Protein AF-A0A0R2CSE1-F1 (afdb_monomer)

Radius of gyration: 38.23 Å; Cα contacts (8 Å, |Δi|>4): 233; chains: 1; bounding box: 74×28×120 Å

Nearest PDB structures (foldseek):
  8i4v-assembly1_B  TM=2.562E-01  e=1.415E+00  Saccharomyces cerevisiae S288C
  3zx6-assembly1_A  TM=2.708E-01  e=6.458E+00  Archaeoglobus fulgidus DSM 4304

Mean predicted aligned error: 17.03 Å

Sequence (299 aa):
MNFDEIRGNALANKNDFNELAELARQMSSEKANFSSVVAWFRNRKRMLSRSFEPIKNSMNTKKNDEVEEMEAIVQYAERALSLTEDQELESAWKFIDRIESYYDMDLGLKSNSPQEQLANLEEALAMYQNTLKDLVDQSGDTQILNNRIERTESMILDVKHAKDLDISTINSDIYIWNDTLDRLDIDVPHLEPVPDNYNRERVEQLKTQMRGVLGRLRNRYYLNIFIKPFQIAKKIAHDISEDRGQRAFDSRYNELIAANEEAVDIFNKKYWQITGNRWQRISTNRCGYVSVAPTHDPI

Organism: NCBI:txid1423802

Secondary structure (DSSP, 8-state):
--HHHHHHHHHHHHHHHHHHHHHHHHHHHHHHHHHHHHHHHHHHHHHHHHHHHHHHHHHHTTHHHHHHHHHHHHHHHHHHHHHHHTT-HHHHHHHHHHHHHHHT-------SSHHHHHHHHHHHHHHHHHHHHHHHHHHHHHHHHHHHHHHHHHHHHHHHH-S---HHHHHHHHHHHHHHHHHTT---PPPPPPPTT--HHHHHHHHHHHHHHHHHHHHS---GGGHHHHHHHHHHHHHHHTT--HHHHHHHHHHHHHHHHHHHHHHHHHTHHHHS-EEEE-TT-TT-EEEE--SS---

pLDDT: mean 70.46, std 10.84, range [46.38, 91.12]

Structure (mmCIF, N/CA/C/O backbone):
data_AF-A0A0R2CSE1-F1
#
_entry.id   AF-A0A0R2CSE1-F1
#
loop_
_atom_site.group_PDB
_atom_site.id
_atom_site.type_symbol
_atom_site.label_atom_id
_atom_site.label_alt_id
_atom_site.label_comp_id
_atom_site.label_asym_id
_atom_site.label_entity_id
_atom_site.label_seq_id
_atom_site.pdbx_PDB_ins_code
_atom_site.Cartn_x
_atom_site.Cartn_y
_atom_site.Cartn_z
_atom_site.occupancy
_atom_site.B_iso_or_equiv
_atom_site.auth_seq_id
_atom_site.auth_comp_id
_atom_site.auth_asym_id
_atom_site.auth_atom_id
_atom_site.pdbx_PDB_model_num
ATOM 1 N N . MET A 1 1 ? 38.068 6.653 -32.688 1.00 56.38 1 MET A N 1
ATOM 2 C CA . MET A 1 1 ? 36.829 5.867 -32.576 1.00 56.38 1 MET A CA 1
ATOM 3 C C . MET A 1 1 ? 36.450 5.412 -33.971 1.00 56.38 1 MET A C 1
ATOM 5 O O . MET A 1 1 ? 36.322 6.269 -34.841 1.00 56.38 1 MET A O 1
ATOM 9 N N . ASN A 1 2 ? 36.393 4.105 -34.213 1.00 65.69 2 ASN A N 1
ATOM 10 C CA . ASN A 1 2 ? 36.066 3.554 -35.532 1.00 65.69 2 ASN A CA 1
ATOM 11 C C . ASN A 1 2 ? 34.538 3.400 -35.707 1.00 65.69 2 ASN A C 1
ATOM 13 O O . ASN A 1 2 ? 33.766 3.515 -34.753 1.00 65.69 2 ASN A O 1
ATOM 17 N N . PHE A 1 3 ? 34.077 3.178 -36.939 1.00 63.38 3 PHE A N 1
ATOM 18 C CA . PHE A 1 3 ? 32.642 3.077 -37.236 1.00 63.38 3 PHE A CA 1
ATOM 19 C C . PHE A 1 3 ? 31.962 1.880 -36.556 1.00 63.38 3 PHE A C 1
ATOM 21 O O . PHE A 1 3 ? 30.795 1.975 -36.169 1.00 63.38 3 PHE A O 1
ATOM 28 N N . ASP A 1 4 ? 32.694 0.788 -36.340 1.00 64.44 4 ASP A N 1
ATOM 29 C CA . ASP A 1 4 ? 32.196 -0.381 -35.618 1.00 64.44 4 ASP A CA 1
ATOM 30 C C . ASP A 1 4 ? 31.931 -0.091 -34.138 1.00 64.44 4 ASP A C 1
ATOM 32 O O . ASP A 1 4 ? 30.921 -0.543 -33.599 1.00 64.44 4 ASP A O 1
ATOM 36 N N . GLU A 1 5 ? 32.763 0.729 -33.498 1.00 68.06 5 GLU A N 1
ATOM 37 C CA . GLU A 1 5 ? 32.574 1.199 -32.124 1.00 68.06 5 GLU A CA 1
ATOM 38 C C . GLU A 1 5 ? 31.353 2.120 -32.005 1.00 68.06 5 GLU A C 1
ATOM 40 O O . GLU A 1 5 ? 30.589 2.009 -31.044 1.00 68.06 5 GLU A O 1
ATOM 45 N N . ILE A 1 6 ? 31.120 3.007 -32.982 1.00 67.25 6 ILE A N 1
ATOM 46 C CA . ILE A 1 6 ? 29.926 3.874 -33.015 1.00 67.25 6 ILE A CA 1
ATOM 47 C C . ILE A 1 6 ? 28.663 3.019 -33.165 1.00 67.25 6 ILE A C 1
ATOM 49 O O . ILE A 1 6 ? 27.692 3.210 -32.429 1.00 67.25 6 ILE A O 1
ATOM 53 N N . ARG A 1 7 ? 28.692 2.037 -34.073 1.00 68.62 7 ARG A N 1
ATOM 54 C CA . ARG A 1 7 ? 27.598 1.083 -34.300 1.00 68.62 7 ARG A CA 1
ATOM 55 C C . ARG A 1 7 ? 27.314 0.238 -33.059 1.00 68.62 7 ARG A C 1
ATOM 57 O O . ARG A 1 7 ? 26.159 0.138 -32.643 1.00 68.62 7 ARG A O 1
ATOM 64 N N . GLY A 1 8 ? 28.351 -0.341 -32.456 1.00 73.25 8 GLY A N 1
ATOM 65 C CA . GLY A 1 8 ? 28.243 -1.144 -31.240 1.00 73.25 8 GLY A CA 1
ATOM 66 C C . GLY A 1 8 ? 27.665 -0.340 -30.077 1.00 73.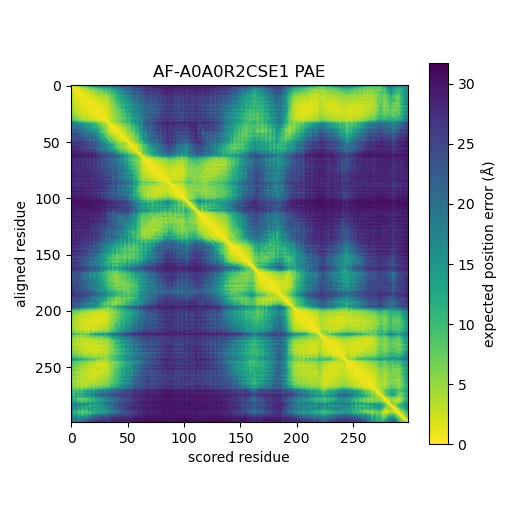25 8 GLY A C 1
ATOM 67 O O . GLY A 1 8 ? 26.741 -0.798 -29.407 1.00 73.25 8 GLY A O 1
ATOM 68 N N . ASN A 1 9 ? 28.122 0.902 -29.895 1.00 75.38 9 ASN A N 1
ATOM 69 C CA . ASN A 1 9 ? 27.597 1.796 -28.863 1.00 75.38 9 ASN A CA 1
ATOM 70 C C . ASN A 1 9 ? 26.147 2.212 -29.114 1.00 75.38 9 ASN A C 1
ATOM 72 O O . ASN A 1 9 ? 25.354 2.242 -28.174 1.00 75.38 9 ASN A O 1
ATOM 76 N N . ALA A 1 10 ? 25.774 2.530 -30.353 1.00 73.88 10 ALA A N 1
ATOM 77 C CA . ALA A 1 10 ? 24.401 2.895 -30.682 1.00 73.88 10 ALA A CA 1
ATOM 78 C C . ALA A 1 10 ? 23.443 1.714 -30.439 1.00 73.88 10 ALA A C 1
ATOM 80 O O . ALA A 1 10 ? 22.379 1.893 -29.846 1.00 73.88 10 ALA A O 1
ATOM 81 N N . LEU A 1 11 ? 23.836 0.497 -30.840 1.00 76.50 11 LEU A N 1
ATOM 82 C CA . LEU A 1 11 ? 23.035 -0.711 -30.624 1.00 76.50 11 LEU A CA 1
ATOM 83 C C . LEU A 1 11 ? 22.880 -1.019 -29.133 1.00 76.50 11 LEU A C 1
ATOM 85 O O . LEU A 1 11 ? 21.795 -1.373 -28.675 1.00 76.50 11 LEU A O 1
ATOM 89 N N . ALA A 1 12 ? 23.954 -0.855 -28.367 1.00 81.44 12 ALA A N 1
ATOM 90 C CA . ALA A 1 12 ? 23.924 -1.114 -26.941 1.00 81.44 12 ALA A CA 1
ATOM 91 C C . ALA A 1 12 ? 23.101 -0.062 -26.170 1.00 81.44 12 ALA A C 1
ATOM 93 O O . ALA A 1 12 ? 22.344 -0.435 -25.278 1.00 81.44 12 ALA A O 1
ATOM 94 N N . ASN A 1 13 ? 23.159 1.218 -26.568 1.00 80.69 13 ASN A N 1
ATOM 95 C CA . ASN A 1 13 ? 22.265 2.264 -26.050 1.00 80.69 13 ASN A CA 1
ATOM 96 C C . ASN A 1 13 ? 20.794 1.934 -26.336 1.00 80.69 13 ASN A C 1
ATOM 98 O O . ASN A 1 13 ? 19.966 1.991 -25.431 1.00 80.69 13 ASN A O 1
ATOM 102 N N . LYS A 1 14 ? 20.473 1.520 -27.570 1.00 81.00 14 LYS A N 1
ATOM 103 C CA . LYS A 1 14 ? 19.118 1.086 -27.945 1.00 81.00 14 LYS A CA 1
ATOM 104 C C . LYS A 1 14 ? 18.616 -0.033 -27.029 1.00 81.00 14 LYS A C 1
ATOM 106 O O . LYS A 1 14 ? 17.495 0.036 -26.531 1.00 81.00 14 LYS A O 1
ATOM 111 N N . ASN A 1 15 ? 19.443 -1.057 -26.817 1.00 84.00 15 ASN A N 1
ATOM 112 C CA . ASN A 1 15 ? 19.084 -2.212 -25.998 1.00 84.00 15 ASN A CA 1
ATOM 113 C C . ASN A 1 15 ? 18.871 -1.825 -24.529 1.00 84.00 15 ASN A C 1
ATOM 115 O O . ASN A 1 15 ? 17.869 -2.232 -23.949 1.00 84.00 15 ASN A O 1
ATOM 119 N N . ASP A 1 16 ? 19.739 -0.987 -23.960 1.00 87.00 16 ASP A N 1
ATOM 120 C CA . ASP A 1 16 ? 19.574 -0.523 -22.581 1.00 87.00 16 ASP A CA 1
ATOM 121 C C . ASP A 1 16 ? 18.326 0.360 -22.405 1.00 87.00 16 ASP A C 1
ATOM 123 O O . ASP A 1 16 ? 17.617 0.218 -21.412 1.00 87.00 16 ASP A O 1
ATOM 127 N N . PHE A 1 17 ? 17.991 1.240 -23.358 1.00 84.94 17 PHE A N 1
ATOM 128 C CA . PHE A 1 17 ? 16.745 2.020 -23.276 1.00 84.94 17 PHE A CA 1
ATOM 129 C C . PHE A 1 17 ? 15.498 1.139 -23.377 1.00 84.94 17 PHE A C 1
ATOM 131 O O . PHE A 1 17 ? 14.520 1.381 -22.671 1.00 84.94 17 PHE A O 1
ATOM 138 N N . ASN A 1 18 ? 15.535 0.101 -24.210 1.00 84.00 18 ASN A N 1
ATOM 139 C CA . ASN A 1 18 ? 14.447 -0.868 -24.315 1.00 84.00 18 ASN A CA 1
ATOM 140 C C . ASN A 1 18 ? 14.273 -1.684 -23.030 1.00 84.00 18 ASN A C 1
ATOM 142 O O . ASN A 1 18 ? 13.148 -1.893 -22.583 1.00 84.00 18 ASN A O 1
ATOM 146 N N . GLU A 1 19 ? 15.378 -2.123 -22.427 1.00 89.00 19 GLU A N 1
ATOM 147 C CA . GLU A 1 19 ? 15.365 -2.822 -21.141 1.00 89.00 19 GLU A CA 1
ATOM 148 C C . GLU A 1 19 ? 14.820 -1.913 -20.033 1.00 89.00 19 GLU A C 1
ATOM 150 O O . GLU A 1 19 ? 13.937 -2.318 -19.281 1.00 89.00 19 GLU A O 1
ATOM 155 N N . LEU A 1 20 ? 15.260 -0.650 -19.980 1.00 87.50 20 LEU A N 1
ATOM 156 C CA . LEU A 1 20 ? 14.746 0.332 -19.024 1.00 87.50 20 LEU A CA 1
ATOM 157 C C . LEU A 1 20 ? 13.244 0.589 -19.208 1.00 87.50 20 LEU A C 1
ATOM 159 O O . LEU A 1 20 ? 12.524 0.722 -18.218 1.00 87.50 20 LEU A O 1
ATOM 163 N N . ALA A 1 21 ? 12.768 0.653 -20.454 1.00 85.62 21 ALA A N 1
ATOM 164 C CA . ALA A 1 21 ? 11.352 0.821 -20.760 1.00 85.62 21 ALA A CA 1
ATOM 165 C C . ALA A 1 21 ? 10.527 -0.371 -20.246 1.00 85.62 21 ALA A C 1
ATOM 167 O O . ALA A 1 21 ? 9.518 -0.180 -19.568 1.00 85.62 21 ALA A O 1
ATOM 168 N N . GLU A 1 22 ? 10.976 -1.599 -20.501 1.00 87.44 22 GLU A N 1
ATOM 169 C CA . GLU A 1 22 ? 10.274 -2.797 -20.037 1.00 87.44 22 GLU A CA 1
ATOM 170 C C . GLU A 1 22 ? 10.258 -2.894 -18.503 1.00 87.44 22 GLU A C 1
ATOM 172 O O . GLU A 1 22 ? 9.213 -3.163 -17.911 1.00 87.44 22 GLU A O 1
ATOM 177 N N . LEU A 1 23 ? 11.371 -2.570 -17.839 1.00 89.94 23 LEU A N 1
ATOM 178 C CA . LEU A 1 23 ? 11.424 -2.512 -16.377 1.00 89.94 23 LEU A CA 1
ATOM 179 C C . LEU A 1 23 ? 10.507 -1.422 -15.798 1.00 89.94 23 LEU A C 1
ATOM 181 O O . LEU A 1 23 ? 9.849 -1.652 -14.785 1.00 89.94 23 LEU A O 1
ATOM 185 N N . ALA A 1 24 ? 10.406 -0.254 -16.445 1.00 86.31 24 ALA A N 1
ATOM 186 C CA . ALA A 1 24 ? 9.481 0.805 -16.032 1.00 86.31 24 ALA A CA 1
ATOM 187 C C . ALA A 1 24 ? 8.013 0.363 -16.149 1.00 86.31 24 ALA A C 1
ATOM 189 O O . ALA A 1 24 ? 7.209 0.656 -15.263 1.00 86.31 24 ALA A O 1
ATOM 190 N N . ARG A 1 25 ? 7.670 -0.392 -17.200 1.00 87.50 25 ARG A N 1
ATOM 191 C CA . ARG A 1 25 ? 6.336 -0.981 -17.385 1.00 87.50 25 ARG A CA 1
ATOM 192 C C . ARG A 1 25 ? 6.017 -2.015 -16.303 1.00 87.50 25 ARG A C 1
ATOM 194 O O . ARG A 1 25 ? 4.924 -1.993 -15.743 1.00 87.50 25 ARG A O 1
ATOM 201 N N . GLN A 1 26 ? 6.970 -2.888 -15.974 1.00 87.31 26 GLN A N 1
ATOM 202 C CA . GLN A 1 26 ? 6.815 -3.869 -14.893 1.00 87.31 26 GLN A CA 1
ATOM 203 C C . GLN A 1 26 ? 6.648 -3.184 -13.531 1.00 87.31 26 GLN A C 1
ATOM 205 O O . GLN A 1 26 ? 5.719 -3.510 -12.799 1.00 87.31 26 GLN A O 1
ATOM 210 N N . MET A 1 27 ? 7.463 -2.166 -13.231 1.00 84.06 27 MET A N 1
ATOM 211 C CA . MET A 1 27 ? 7.330 -1.347 -12.019 1.00 84.06 27 MET A CA 1
ATOM 212 C C . MET A 1 27 ? 5.952 -0.679 -11.924 1.00 84.06 27 MET A C 1
ATOM 214 O O . MET A 1 27 ? 5.349 -0.644 -10.853 1.00 84.06 27 MET A O 1
ATOM 218 N N . SER A 1 28 ? 5.436 -0.161 -13.042 1.00 82.31 28 SER A N 1
ATOM 219 C CA . SER A 1 28 ? 4.094 0.421 -13.107 1.00 82.31 28 SER A CA 1
ATOM 220 C C . SER A 1 28 ? 3.007 -0.605 -12.768 1.00 82.31 28 SER A C 1
ATOM 222 O O . SER A 1 28 ? 2.131 -0.328 -11.950 1.00 82.31 28 SER A O 1
ATOM 224 N N . SER A 1 29 ? 3.108 -1.818 -13.322 1.00 83.19 29 SER A N 1
ATOM 225 C CA . SER A 1 29 ? 2.182 -2.920 -13.038 1.00 83.19 29 SER A CA 1
ATOM 226 C C . SER A 1 29 ? 2.209 -3.342 -11.566 1.00 83.19 29 SER A C 1
ATOM 228 O O . SER A 1 29 ? 1.155 -3.482 -10.955 1.00 83.19 29 SER A O 1
ATOM 230 N N . GLU A 1 30 ? 3.393 -3.487 -10.965 1.00 78.69 30 GLU A N 1
ATOM 231 C CA . GLU A 1 30 ? 3.507 -3.823 -9.537 1.00 78.69 30 GLU A CA 1
ATOM 232 C C . GLU A 1 30 ? 2.943 -2.709 -8.640 1.00 78.69 30 GLU A C 1
ATOM 234 O O . GLU A 1 30 ? 2.256 -2.962 -7.649 1.00 78.69 30 GLU A O 1
ATOM 239 N N . LYS A 1 31 ? 3.140 -1.441 -9.022 1.00 74.94 31 LYS A N 1
ATOM 240 C CA . LYS A 1 31 ? 2.520 -0.298 -8.332 1.00 74.94 31 LYS A CA 1
ATOM 241 C C . LYS A 1 31 ? 1.000 -0.253 -8.511 1.00 74.94 31 LYS A C 1
ATOM 243 O O . LYS A 1 31 ? 0.300 0.219 -7.614 1.00 74.94 31 LYS A O 1
ATOM 248 N N . ALA A 1 32 ? 0.472 -0.741 -9.631 1.00 74.19 32 ALA A N 1
ATOM 249 C CA . ALA A 1 32 ? -0.967 -0.893 -9.824 1.00 74.19 32 ALA A CA 1
ATOM 250 C C . ALA A 1 32 ? -1.539 -1.973 -8.891 1.00 74.19 32 ALA A C 1
ATOM 252 O O . ALA A 1 32 ? -2.590 -1.747 -8.289 1.00 74.19 32 ALA A O 1
ATOM 253 N N . ASN A 1 33 ? -0.821 -3.078 -8.671 1.00 71.69 33 ASN A N 1
ATOM 254 C CA . ASN A 1 33 ? -1.216 -4.088 -7.686 1.00 71.69 33 ASN A CA 1
ATOM 255 C C . ASN A 1 33 ? -1.312 -3.477 -6.277 1.00 71.69 33 ASN A C 1
ATOM 257 O O . ASN A 1 33 ? -2.330 -3.635 -5.604 1.00 71.69 33 ASN A O 1
ATOM 261 N N . PHE A 1 34 ? -0.341 -2.645 -5.882 1.00 65.25 34 PHE A N 1
ATOM 262 C CA . PHE A 1 34 ? -0.386 -1.906 -4.613 1.00 65.25 34 PHE A CA 1
ATOM 263 C C . PHE A 1 34 ? -1.593 -0.959 -4.485 1.00 65.25 34 PHE A C 1
ATOM 265 O O . PHE A 1 34 ? -2.137 -0.764 -3.399 1.00 65.25 34 PHE A O 1
ATOM 272 N N . SER A 1 35 ? -2.062 -0.378 -5.593 1.00 64.25 35 SER A N 1
ATOM 273 C CA . SER A 1 35 ? -3.226 0.519 -5.569 1.00 64.25 35 SER A CA 1
ATOM 274 C C . SER A 1 35 ? -4.509 -0.182 -5.108 1.00 64.25 35 SER A C 1
ATOM 276 O O . SER A 1 35 ? -5.349 0.446 -4.461 1.00 64.25 35 SER A O 1
ATOM 278 N N . SER A 1 36 ? -4.632 -1.486 -5.373 1.00 64.94 36 SER A N 1
ATOM 279 C CA . SER A 1 36 ? -5.758 -2.297 -4.907 1.00 64.94 36 SER A CA 1
ATOM 280 C C . SER A 1 36 ? -5.713 -2.530 -3.394 1.00 64.94 36 SER A C 1
ATOM 282 O O . SER A 1 36 ? -6.747 -2.420 -2.743 1.00 64.94 36 SER A O 1
ATOM 284 N N . VAL A 1 37 ? -4.519 -2.708 -2.816 1.00 63.47 37 VAL A N 1
ATOM 285 C CA . VAL A 1 37 ? -4.301 -2.776 -1.362 1.00 63.47 37 VAL A CA 1
ATOM 286 C C . VAL A 1 37 ? -4.678 -1.445 -0.708 1.00 63.47 37 VAL A C 1
ATOM 288 O O . VAL A 1 37 ? -5.452 -1.402 0.244 1.00 63.47 37 VAL A O 1
ATOM 291 N N . VAL A 1 38 ? -4.236 -0.316 -1.266 1.00 62.09 38 VAL A N 1
ATOM 292 C CA . VAL A 1 38 ? -4.614 1.016 -0.754 1.00 62.09 38 VAL A CA 1
ATOM 293 C C . VAL A 1 38 ? -6.128 1.260 -0.853 1.00 62.09 38 VAL A C 1
ATOM 295 O O . VAL A 1 38 ? -6.729 1.853 0.049 1.00 62.09 38 VAL A O 1
ATOM 298 N N . ALA A 1 39 ? -6.765 0.823 -1.942 1.00 64.00 39 ALA A N 1
ATOM 299 C CA . ALA A 1 39 ? -8.213 0.912 -2.112 1.00 64.00 39 ALA A CA 1
ATOM 300 C C . ALA A 1 39 ? -8.961 0.034 -1.098 1.00 64.00 39 ALA A C 1
ATOM 302 O O . ALA A 1 39 ? -9.946 0.491 -0.511 1.00 64.00 39 ALA A O 1
ATOM 303 N N . TRP A 1 40 ? -8.452 -1.173 -0.846 1.00 66.75 40 TRP A N 1
ATOM 304 C CA . TRP A 1 40 ? -8.940 -2.089 0.178 1.00 66.75 40 TRP A CA 1
ATOM 305 C C . TRP A 1 40 ? -8.947 -1.404 1.554 1.00 66.75 40 TRP A C 1
ATOM 307 O O . TRP A 1 40 ? -10.007 -1.250 2.165 1.00 66.75 40 TRP A O 1
ATOM 317 N N . PHE A 1 41 ? -7.816 -0.821 1.963 1.00 62.25 41 PHE A N 1
ATOM 318 C CA . PHE A 1 41 ? -7.703 -0.085 3.226 1.00 62.25 41 PHE A CA 1
ATOM 319 C C . PHE A 1 41 ? -8.623 1.137 3.316 1.00 62.25 41 PHE A C 1
ATOM 321 O O . PHE A 1 41 ? -9.239 1.382 4.354 1.00 62.25 41 PHE A O 1
ATOM 328 N N . ARG A 1 42 ? -8.765 1.915 2.235 1.00 63.81 42 ARG A N 1
ATOM 329 C CA . ARG A 1 42 ? -9.670 3.081 2.215 1.00 63.81 42 ARG A CA 1
ATOM 330 C C . ARG A 1 42 ? -11.130 2.694 2.407 1.00 63.81 42 ARG A C 1
ATOM 332 O O . ARG A 1 42 ? -11.849 3.394 3.122 1.00 63.81 42 ARG A O 1
ATOM 339 N N . ASN A 1 43 ? -11.569 1.623 1.754 1.00 64.81 43 ASN A N 1
ATOM 340 C CA . ASN A 1 43 ? -12.940 1.142 1.876 1.00 64.81 43 ASN A CA 1
ATOM 341 C C . ASN A 1 43 ? -13.194 0.578 3.276 1.00 64.81 43 ASN A C 1
ATOM 343 O O . ASN A 1 43 ? -14.217 0.895 3.883 1.00 64.81 43 ASN A O 1
ATOM 347 N N . ARG A 1 44 ? -12.227 -0.158 3.834 1.00 61.78 44 ARG A N 1
ATOM 348 C CA . ARG A 1 44 ? -12.344 -0.740 5.172 1.00 61.78 44 ARG A CA 1
ATOM 349 C C . ARG A 1 44 ? -12.292 0.298 6.287 1.00 61.78 44 ARG A C 1
ATOM 351 O O . ARG A 1 44 ? -13.105 0.215 7.196 1.00 61.78 44 ARG A O 1
ATOM 358 N N . LYS A 1 45 ? -11.472 1.351 6.163 1.00 60.09 45 LYS A N 1
ATOM 359 C CA . LYS A 1 45 ? -11.498 2.504 7.083 1.00 60.09 45 LYS A CA 1
ATOM 360 C C . LYS A 1 45 ? -12.902 3.092 7.215 1.00 60.09 45 LYS A C 1
ATOM 362 O O . LYS A 1 45 ? -13.362 3.355 8.315 1.00 60.09 45 LYS A O 1
ATOM 367 N N . ARG A 1 46 ? -13.591 3.297 6.088 1.00 61.50 46 ARG A N 1
ATOM 368 C CA . ARG A 1 46 ? -14.957 3.845 6.088 1.00 61.50 46 ARG A CA 1
ATOM 369 C C . ARG A 1 46 ? -15.954 2.903 6.755 1.00 61.50 46 ARG A C 1
ATOM 371 O O . ARG A 1 46 ? -16.871 3.381 7.410 1.00 61.50 46 ARG A O 1
ATOM 378 N N . MET A 1 47 ? -15.790 1.597 6.560 1.00 60.72 47 MET A N 1
ATOM 379 C CA . MET A 1 47 ? -16.640 0.584 7.181 1.00 60.72 47 MET A CA 1
ATOM 380 C C . MET A 1 47 ? -16.415 0.533 8.696 1.00 60.72 47 MET A C 1
ATOM 382 O O . MET A 1 47 ? -17.377 0.583 9.454 1.00 60.72 47 MET A O 1
ATOM 386 N N . LEU A 1 48 ? -15.151 0.535 9.121 1.00 58.50 48 LEU A N 1
ATOM 387 C CA . LEU A 1 48 ? -14.743 0.538 10.521 1.00 58.50 48 LEU A CA 1
ATOM 388 C C . LEU A 1 48 ? -15.214 1.798 11.240 1.00 58.50 48 LEU A C 1
ATOM 390 O O . LEU A 1 48 ? -15.875 1.671 12.254 1.00 58.50 48 LEU A O 1
ATOM 394 N N . SER A 1 49 ? -15.011 3.001 10.692 1.00 59.66 49 SER A N 1
ATOM 395 C CA . SER A 1 49 ? -15.530 4.226 11.323 1.00 59.66 49 SER A CA 1
ATOM 396 C C . SER A 1 49 ? -17.056 4.200 11.481 1.00 59.66 49 SER A C 1
ATOM 398 O O . SER A 1 49 ? -17.568 4.540 12.536 1.00 59.66 49 SER A O 1
ATOM 400 N N . ARG A 1 50 ? -17.800 3.707 10.478 1.00 58.53 50 ARG A N 1
ATOM 401 C CA . ARG A 1 50 ? -19.271 3.584 10.560 1.00 58.53 50 ARG A CA 1
ATOM 402 C C . ARG A 1 50 ? -19.751 2.558 11.584 1.00 58.53 50 ARG A C 1
ATOM 404 O O . ARG A 1 50 ? -20.877 2.672 12.052 1.00 58.53 50 ARG A O 1
ATOM 411 N N . SER A 1 51 ? -18.923 1.564 11.876 1.00 56.16 51 SER A N 1
ATOM 412 C CA . SER A 1 51 ? -19.259 0.443 12.753 1.00 56.16 51 SER A CA 1
ATOM 413 C C . SER A 1 51 ? -18.756 0.659 14.181 1.00 56.16 51 SER A C 1
ATOM 415 O O . SER A 1 51 ? -19.415 0.267 15.132 1.00 56.16 51 SER A O 1
ATOM 417 N N . PHE A 1 52 ? -17.621 1.340 14.347 1.00 59.12 52 PHE A N 1
ATOM 418 C CA . PHE A 1 52 ? -17.004 1.613 15.641 1.00 59.12 52 PHE A CA 1
ATOM 419 C C . PHE A 1 52 ? -17.635 2.776 16.384 1.00 59.12 52 PHE A C 1
ATOM 421 O O . PHE A 1 52 ? -17.642 2.744 17.606 1.00 59.12 52 PHE A O 1
ATOM 428 N N . GLU A 1 53 ? -18.177 3.783 15.700 1.00 58.22 53 GLU A N 1
ATOM 429 C CA . GLU A 1 53 ? -18.844 4.898 16.382 1.00 58.22 53 GLU A CA 1
ATOM 430 C C . GLU A 1 53 ? -20.070 4.444 17.196 1.00 58.22 53 GLU A C 1
ATOM 432 O O . GLU A 1 53 ? -20.164 4.811 18.366 1.00 58.22 53 GLU A O 1
ATOM 437 N N . PRO A 1 54 ? -20.963 3.582 16.666 1.00 57.00 54 PRO A N 1
ATOM 438 C CA . PRO A 1 54 ? -22.048 2.986 17.445 1.00 57.00 54 PRO A CA 1
ATOM 439 C C . PRO A 1 54 ? -21.562 2.161 18.642 1.00 57.00 54 PRO A C 1
ATOM 441 O O . PRO A 1 54 ? -22.117 2.301 19.727 1.00 57.00 54 PRO A O 1
ATOM 444 N N . ILE A 1 55 ? -20.507 1.355 18.466 1.00 55.41 55 ILE A N 1
ATOM 445 C CA . ILE A 1 55 ? -19.958 0.493 19.525 1.00 55.41 55 ILE A CA 1
ATOM 446 C C . ILE A 1 55 ? -19.270 1.346 20.605 1.00 55.41 55 ILE A C 1
ATOM 448 O O . ILE A 1 55 ? -19.521 1.162 21.790 1.00 55.41 55 ILE A O 1
ATOM 452 N N . LYS A 1 56 ? -18.457 2.346 20.236 1.00 58.59 56 LYS A N 1
ATOM 453 C CA . LYS A 1 56 ? -17.870 3.303 21.194 1.00 58.59 56 LYS A CA 1
ATOM 454 C C . LYS A 1 56 ? -18.953 4.066 21.955 1.00 58.59 56 LYS A C 1
ATOM 456 O O . LYS A 1 56 ? -18.833 4.242 23.165 1.00 58.59 56 LYS A O 1
ATOM 461 N N . ASN A 1 57 ? -20.020 4.479 21.273 1.00 56.94 57 ASN A N 1
ATOM 462 C CA . ASN A 1 57 ? -21.124 5.192 21.908 1.00 56.94 57 ASN A CA 1
ATOM 463 C C . ASN A 1 57 ? -21.924 4.293 22.858 1.00 56.94 57 ASN A C 1
ATOM 465 O O . ASN A 1 57 ? -22.267 4.751 23.946 1.00 56.94 57 ASN A O 1
ATOM 469 N N . SER A 1 58 ? -22.176 3.026 22.505 1.00 52.94 58 SER A N 1
ATOM 470 C CA . SER A 1 58 ? -22.857 2.077 23.397 1.00 52.94 58 SER A CA 1
ATOM 471 C C . SER A 1 58 ? -21.988 1.656 24.585 1.00 52.94 58 SER A C 1
ATOM 473 O O . SER A 1 58 ? -22.518 1.416 25.664 1.00 52.94 58 SER A O 1
ATOM 475 N N . MET A 1 59 ? -20.663 1.585 24.410 1.00 55.72 59 MET A N 1
ATOM 476 C CA . MET A 1 59 ? -19.722 1.223 25.476 1.00 55.72 59 MET A CA 1
ATOM 477 C C . MET A 1 59 ? -19.494 2.370 26.474 1.00 55.72 59 MET A C 1
ATOM 479 O O . MET A 1 59 ? -19.403 2.112 27.669 1.00 55.72 59 MET A O 1
ATOM 483 N N . ASN A 1 60 ? -19.459 3.630 26.024 1.00 54.50 60 ASN A N 1
ATOM 484 C CA . ASN A 1 60 ? -19.219 4.780 26.909 1.00 54.50 60 ASN A CA 1
ATOM 485 C C . ASN A 1 60 ? -20.443 5.223 27.728 1.00 54.50 60 ASN A C 1
ATOM 487 O O . ASN A 1 60 ? -20.264 5.876 28.746 1.00 54.50 60 ASN A O 1
ATOM 491 N N . THR A 1 61 ? -21.673 4.915 27.300 1.00 52.34 61 THR A N 1
ATOM 492 C CA . THR A 1 61 ? -22.897 5.405 27.974 1.00 52.34 61 THR A CA 1
ATOM 493 C C . THR A 1 61 ? -23.451 4.480 29.055 1.00 52.34 61 THR A C 1
ATOM 495 O O . THR A 1 61 ? -24.354 4.898 29.767 1.00 52.34 61 THR A O 1
ATOM 498 N N . LYS A 1 62 ? -22.940 3.250 29.190 1.00 51.34 62 LYS A N 1
ATOM 499 C CA . LYS A 1 62 ? -23.447 2.279 30.177 1.00 51.34 62 LYS A CA 1
ATOM 500 C C . LYS A 1 62 ? -22.448 1.857 31.259 1.00 51.34 62 LYS A C 1
ATOM 502 O O . LYS A 1 62 ? -22.871 1.309 32.256 1.00 51.34 62 LYS A O 1
ATOM 507 N N . LYS A 1 63 ? -21.133 2.052 31.087 1.00 54.72 63 LYS A N 1
ATOM 508 C CA . LYS A 1 63 ? -20.163 1.139 31.730 1.00 54.72 63 LYS A CA 1
ATOM 509 C C . LYS A 1 63 ? -19.316 1.677 32.884 1.00 54.72 63 LYS A C 1
ATOM 511 O O . LYS A 1 63 ? -18.913 0.880 33.719 1.00 54.72 63 LYS A O 1
ATOM 516 N N . ASN A 1 64 ? -19.030 2.977 32.942 1.00 57.84 64 ASN A N 1
ATOM 517 C CA . ASN A 1 64 ? -18.265 3.525 34.073 1.00 57.84 64 ASN A CA 1
ATOM 518 C C . ASN A 1 64 ? -19.177 3.834 35.262 1.00 57.84 64 ASN A C 1
ATOM 520 O O . ASN A 1 64 ? -18.835 3.481 36.384 1.00 57.84 64 ASN A O 1
ATOM 524 N N . ASP A 1 65 ? -20.356 4.390 34.993 1.00 61.28 65 ASP A N 1
ATOM 525 C CA . ASP A 1 65 ? -21.309 4.752 36.041 1.00 61.28 65 ASP A CA 1
ATOM 526 C C . ASP A 1 65 ? -21.879 3.489 36.725 1.00 61.28 65 ASP A C 1
ATOM 528 O O . ASP A 1 65 ? -21.843 3.397 37.945 1.00 61.28 65 ASP A O 1
ATOM 532 N N . GLU A 1 66 ? -22.274 2.450 35.970 1.00 63.31 66 GLU A N 1
ATOM 533 C CA . GLU A 1 66 ? -22.808 1.194 36.545 1.00 63.31 66 GLU A CA 1
ATOM 534 C C . GLU A 1 66 ? -21.765 0.399 37.363 1.00 63.31 66 GLU A C 1
ATOM 536 O O . GLU A 1 66 ? -22.120 -0.251 38.347 1.00 63.31 66 GLU A O 1
ATOM 541 N N . VAL A 1 67 ? -20.477 0.444 36.988 1.00 65.75 67 VAL A N 1
ATOM 542 C CA . VAL A 1 67 ? -19.399 -0.233 37.740 1.00 65.75 67 VAL A CA 1
ATOM 543 C C . VAL A 1 67 ? -19.062 0.532 39.019 1.00 65.75 67 VAL A C 1
ATOM 545 O O . VAL A 1 67 ? -19.014 -0.089 40.078 1.00 65.75 67 VAL A O 1
ATOM 548 N N . GLU A 1 68 ? -18.878 1.857 38.954 1.00 69.25 68 GLU A N 1
ATOM 549 C CA . GLU A 1 68 ? -18.634 2.678 40.154 1.00 69.25 68 GLU A CA 1
ATOM 550 C C . GLU A 1 68 ? -19.811 2.592 41.140 1.00 69.25 68 GLU A C 1
ATOM 552 O O . GLU A 1 68 ? -19.609 2.491 42.353 1.00 69.25 68 GLU A O 1
ATOM 557 N N . GLU A 1 69 ? -21.044 2.565 40.632 1.00 69.44 69 GLU A N 1
ATOM 558 C CA . GLU A 1 69 ? -22.243 2.380 41.448 1.00 69.44 69 GLU A CA 1
ATOM 559 C C . GLU A 1 69 ? -22.295 0.992 42.102 1.00 69.44 69 GLU A C 1
ATOM 561 O O . GLU A 1 69 ? -22.563 0.893 43.303 1.00 69.44 69 GLU A O 1
ATOM 566 N N . MET A 1 70 ? -22.002 -0.085 41.364 1.00 69.50 70 MET A N 1
ATOM 567 C CA . MET A 1 70 ? -22.002 -1.439 41.933 1.00 69.50 70 MET A CA 1
ATOM 568 C C . MET A 1 70 ? -20.863 -1.675 42.928 1.00 69.50 70 MET A C 1
ATOM 570 O O . MET A 1 70 ? -21.073 -2.345 43.941 1.00 69.50 70 MET A O 1
ATOM 574 N N . GLU A 1 71 ? -19.683 -1.090 42.714 1.00 72.06 71 GLU A N 1
ATOM 575 C CA . GLU A 1 71 ? -18.603 -1.107 43.707 1.00 72.06 71 GLU A CA 1
ATOM 576 C C . GLU A 1 71 ? -19.020 -0.397 45.002 1.00 72.06 71 GLU A C 1
ATOM 578 O O . GLU A 1 71 ? -18.758 -0.900 46.099 1.00 72.06 71 GLU A O 1
ATOM 583 N N . ALA A 1 72 ? -19.718 0.738 44.895 1.00 74.44 72 ALA A N 1
ATOM 584 C CA . ALA A 1 72 ? -20.254 1.443 46.055 1.00 74.44 72 ALA A CA 1
ATOM 585 C C . ALA A 1 72 ? -21.306 0.604 46.804 1.00 74.44 72 ALA A C 1
ATOM 587 O O . ALA A 1 72 ? -21.313 0.591 48.037 1.00 74.44 72 ALA A O 1
ATOM 588 N N . ILE A 1 73 ? -22.157 -0.140 46.088 1.00 72.62 73 ILE A N 1
ATOM 589 C CA . ILE A 1 73 ? -23.153 -1.043 46.686 1.00 72.62 73 ILE A CA 1
ATOM 590 C C . ILE A 1 73 ? -22.480 -2.173 47.453 1.00 72.62 73 ILE A C 1
ATOM 592 O O . ILE A 1 73 ? -22.844 -2.410 48.604 1.00 72.62 73 ILE A O 1
ATOM 596 N N . VAL A 1 74 ? -21.486 -2.837 46.859 1.00 73.19 74 VAL A N 1
ATOM 597 C CA . VAL A 1 74 ? -20.745 -3.907 47.541 1.00 73.19 74 VAL A CA 1
ATOM 598 C C . VAL A 1 74 ? -20.096 -3.366 48.817 1.00 73.19 74 VAL A C 1
ATOM 600 O O . VAL A 1 74 ? -20.265 -3.961 49.877 1.00 73.19 74 VAL A O 1
ATOM 603 N N . GLN A 1 75 ? -19.470 -2.185 48.769 1.00 78.69 75 GLN A N 1
ATOM 604 C CA . GLN A 1 75 ? -18.878 -1.556 49.957 1.00 78.69 75 GLN A CA 1
ATOM 605 C C . GLN A 1 75 ? -19.915 -1.213 51.037 1.00 78.69 75 GLN A C 1
ATOM 607 O O . GLN A 1 75 ? -19.670 -1.415 52.230 1.00 78.69 75 GLN A O 1
ATOM 612 N N . TYR A 1 76 ? -21.079 -0.682 50.651 1.00 79.38 76 TYR A N 1
ATOM 613 C CA . TYR A 1 76 ? -22.149 -0.380 51.602 1.00 79.38 76 TYR A CA 1
ATOM 614 C C . TYR A 1 76 ? -22.774 -1.645 52.193 1.00 79.38 76 TYR A C 1
ATOM 616 O O . TYR A 1 76 ? -23.080 -1.654 53.386 1.00 79.38 76 TYR A O 1
ATOM 624 N N . ALA A 1 77 ? -22.914 -2.709 51.402 1.00 73.06 77 ALA A N 1
ATOM 625 C CA . ALA A 1 77 ? -23.438 -3.991 51.849 1.00 73.06 77 ALA A CA 1
ATOM 626 C C . ALA A 1 77 ? -22.459 -4.684 52.812 1.00 73.06 77 ALA A C 1
ATOM 628 O O . ALA A 1 77 ? -22.872 -5.096 53.891 1.00 73.06 77 ALA A O 1
ATOM 629 N N . GLU A 1 78 ? -21.156 -4.711 52.503 1.00 78.44 78 GLU A N 1
ATOM 630 C CA . GLU A 1 78 ? -20.105 -5.212 53.406 1.00 78.44 78 GLU A CA 1
ATOM 631 C C . GLU A 1 78 ? -20.095 -4.445 54.736 1.00 78.44 78 GLU A C 1
ATOM 633 O O . GLU A 1 78 ? -19.968 -5.030 55.817 1.00 78.44 78 GLU A O 1
ATOM 638 N N . ARG A 1 79 ? -20.285 -3.119 54.678 1.00 80.62 79 ARG A N 1
ATOM 639 C CA . ARG A 1 79 ? -20.349 -2.281 55.878 1.00 80.62 79 ARG A CA 1
ATOM 640 C C . ARG A 1 79 ? -21.608 -2.537 56.704 1.00 80.62 79 ARG A C 1
ATOM 642 O O . ARG A 1 79 ? -21.516 -2.579 57.928 1.00 80.62 79 ARG A O 1
ATOM 649 N N . ALA A 1 80 ? -22.763 -2.710 56.063 1.00 75.38 80 ALA A N 1
ATOM 650 C CA . ALA A 1 80 ? -24.011 -3.064 56.736 1.00 75.38 80 ALA A CA 1
ATOM 651 C C . ALA A 1 80 ? -23.932 -4.452 57.392 1.00 75.38 80 ALA A C 1
ATOM 653 O O . ALA A 1 80 ? -24.442 -4.634 58.497 1.00 75.38 80 ALA A O 1
ATOM 654 N N . LEU A 1 81 ? -23.250 -5.403 56.751 1.00 76.81 81 LEU A N 1
ATOM 655 C CA . LEU A 1 81 ? -23.054 -6.759 57.259 1.00 76.81 81 LEU A CA 1
ATOM 656 C C . LEU A 1 81 ? -22.214 -6.751 58.543 1.00 76.81 81 LEU A C 1
ATOM 658 O O . LEU A 1 81 ? -22.681 -7.224 59.575 1.00 76.81 81 LEU A O 1
ATOM 662 N N . SER A 1 82 ? -21.062 -6.072 58.523 1.00 80.25 82 SER A N 1
ATOM 663 C CA . SER A 1 82 ? -20.213 -5.874 59.711 1.00 80.25 82 SER A CA 1
ATOM 664 C C . SER A 1 82 ? -20.960 -5.198 60.868 1.00 80.25 82 SER A C 1
ATOM 666 O O . SER A 1 82 ? -20.825 -5.612 62.014 1.00 80.25 82 SER A O 1
ATOM 668 N N . LEU A 1 83 ? -21.784 -4.182 60.590 1.00 79.94 83 LEU A N 1
ATOM 669 C CA . LEU A 1 83 ? -22.561 -3.497 61.631 1.00 79.94 83 LEU A CA 1
ATOM 670 C C . LEU A 1 83 ? -23.694 -4.372 62.192 1.00 79.94 83 LEU A C 1
ATOM 672 O O . LEU A 1 83 ? -24.031 -4.259 63.369 1.00 79.94 83 LEU A O 1
ATOM 676 N N . THR A 1 84 ? -24.275 -5.253 61.371 1.00 75.56 84 THR A N 1
ATOM 677 C CA . THR A 1 84 ? -25.269 -6.246 61.816 1.00 75.56 84 THR A CA 1
ATOM 678 C C . THR A 1 84 ? -24.629 -7.307 62.718 1.00 75.56 84 THR A C 1
ATOM 680 O O . THR A 1 84 ? -25.211 -7.653 63.747 1.00 75.56 84 THR A O 1
ATOM 683 N N . GLU A 1 85 ? -23.419 -7.777 62.388 1.00 77.12 85 GLU A N 1
ATOM 684 C CA . GLU A 1 85 ? -22.623 -8.692 63.227 1.00 77.12 85 GLU A CA 1
ATOM 685 C C . GLU A 1 85 ? -22.278 -8.072 64.590 1.00 77.12 85 GLU A C 1
ATOM 687 O O . GLU A 1 85 ? -22.408 -8.730 65.626 1.00 77.12 85 GLU A O 1
ATOM 692 N N . ASP A 1 86 ? -21.935 -6.781 64.595 1.00 81.81 86 ASP A N 1
ATOM 693 C CA . ASP A 1 86 ? -21.646 -5.990 65.798 1.00 81.81 86 ASP A CA 1
ATOM 694 C C . ASP A 1 86 ? -22.915 -5.571 66.580 1.00 81.81 86 ASP A C 1
ATOM 696 O O . ASP A 1 86 ? -22.826 -4.900 67.609 1.00 81.81 86 ASP A O 1
ATOM 700 N N . GLN A 1 87 ? -24.107 -5.987 66.129 1.00 74.62 87 GLN A N 1
ATOM 701 C CA . GLN A 1 87 ? -25.424 -5.646 66.696 1.00 74.62 87 GLN A CA 1
ATOM 702 C C . GLN A 1 87 ? -25.765 -4.139 66.678 1.00 74.62 87 GLN A C 1
ATOM 704 O O . GLN A 1 87 ? -26.692 -3.693 67.360 1.00 74.62 87 GLN A O 1
ATOM 709 N N . GLU A 1 88 ? -25.086 -3.343 65.850 1.00 79.12 88 GLU A N 1
ATOM 710 C CA . GLU A 1 88 ? -25.348 -1.916 65.638 1.00 79.12 88 GLU A CA 1
ATOM 711 C C . GLU A 1 88 ? -26.429 -1.684 64.568 1.00 79.12 88 GLU A C 1
ATOM 713 O O . GLU A 1 88 ? -26.206 -1.045 63.533 1.00 79.12 88 GLU A O 1
ATOM 718 N N . LEU A 1 89 ? -27.636 -2.196 64.822 1.00 73.75 89 LEU A N 1
ATOM 719 C CA . LEU A 1 89 ? -28.716 -2.226 63.830 1.00 73.75 89 LEU A CA 1
ATOM 720 C C . LEU A 1 89 ? -29.051 -0.831 63.283 1.00 73.75 89 LEU A C 1
ATOM 722 O O . LEU A 1 89 ? -29.072 -0.631 62.078 1.00 73.75 89 LEU A O 1
ATOM 726 N N . GLU A 1 90 ? -29.219 0.182 64.129 1.00 76.44 90 GLU A N 1
ATOM 727 C CA . GLU A 1 90 ? -29.581 1.533 63.669 1.00 76.44 90 GLU A CA 1
ATOM 728 C C . GLU A 1 90 ? -28.534 2.154 62.716 1.00 76.44 90 GLU A C 1
ATOM 730 O O . GLU A 1 90 ? -28.873 2.918 61.808 1.00 76.44 90 GLU A O 1
ATOM 735 N N . SER A 1 91 ? -27.257 1.798 62.884 1.00 79.06 91 SER A N 1
ATOM 736 C CA . SER A 1 91 ? -26.176 2.200 61.979 1.00 79.06 91 SER A CA 1
ATOM 737 C C . SER A 1 91 ? -26.208 1.403 60.675 1.00 79.06 91 SER A C 1
ATOM 739 O O . SER A 1 91 ? -26.052 1.998 59.608 1.00 79.06 91 SER A O 1
ATOM 741 N N . ALA A 1 92 ? -26.449 0.088 60.738 1.00 73.12 92 ALA A N 1
ATOM 742 C CA . ALA A 1 92 ? -26.582 -0.773 59.561 1.00 73.12 92 ALA A CA 1
ATOM 743 C C . ALA A 1 92 ? -27.732 -0.316 58.644 1.00 73.12 92 ALA A C 1
ATOM 745 O O . ALA A 1 92 ? -27.580 -0.270 57.423 1.00 73.12 92 ALA A O 1
ATOM 746 N N . TRP A 1 93 ? -28.848 0.131 59.228 1.00 74.94 93 TRP A N 1
ATOM 747 C CA . TRP A 1 93 ? -30.026 0.585 58.481 1.00 74.94 93 TRP A CA 1
ATOM 748 C C . TRP A 1 93 ? -29.741 1.812 57.624 1.00 74.94 93 TRP A C 1
ATOM 750 O O . TRP A 1 93 ? -30.233 1.897 56.507 1.00 74.94 93 TRP A O 1
ATOM 760 N N . LYS A 1 94 ? -28.867 2.717 58.076 1.00 81.69 94 LYS A N 1
ATOM 761 C CA . LYS A 1 94 ? -28.461 3.880 57.271 1.00 81.69 94 LYS A CA 1
ATOM 762 C C . LYS A 1 94 ? -27.736 3.485 55.989 1.00 81.69 94 LYS A C 1
ATOM 764 O O . LYS A 1 94 ? -27.794 4.232 55.018 1.00 81.69 94 LYS A O 1
ATOM 769 N N . PHE A 1 95 ? -27.025 2.358 55.992 1.00 77.94 95 PHE A N 1
ATOM 770 C CA . PHE A 1 95 ? -26.357 1.836 54.801 1.00 77.94 95 PHE A CA 1
ATOM 771 C C . PHE A 1 95 ? -27.340 1.084 53.900 1.00 77.94 95 PHE A C 1
ATOM 773 O O . PHE A 1 95 ? -27.317 1.306 52.694 1.00 77.94 95 PHE A O 1
ATOM 780 N N . ILE A 1 96 ? -28.255 0.298 54.479 1.00 73.44 96 ILE A N 1
ATOM 781 C CA . ILE A 1 96 ? -29.329 -0.391 53.743 1.00 73.44 96 ILE A CA 1
ATOM 782 C C . ILE A 1 96 ? -30.253 0.617 53.046 1.00 73.44 96 ILE A C 1
ATOM 784 O O . ILE A 1 96 ? -30.468 0.510 51.845 1.00 73.44 96 ILE A O 1
ATOM 788 N N . ASP A 1 97 ? -30.709 1.652 53.757 1.00 76.62 97 ASP A N 1
ATOM 789 C CA . ASP A 1 97 ? -31.532 2.732 53.196 1.00 76.62 97 ASP A CA 1
ATOM 790 C C . ASP A 1 97 ? -30.827 3.431 52.031 1.00 76.62 97 ASP A C 1
ATOM 792 O O . ASP A 1 97 ? -31.459 3.856 51.066 1.00 76.62 97 ASP A O 1
ATOM 796 N N . ARG A 1 98 ? -29.496 3.546 52.105 1.00 77.00 98 ARG A N 1
ATOM 797 C CA . ARG A 1 98 ? -28.694 4.143 51.039 1.00 77.00 98 ARG A CA 1
ATOM 798 C C . ARG A 1 98 ? -28.683 3.259 49.797 1.00 77.00 98 ARG A C 1
ATOM 800 O O . ARG A 1 98 ? -28.870 3.786 48.707 1.00 77.00 98 ARG A O 1
ATOM 807 N N . ILE A 1 99 ? -28.519 1.947 49.967 1.00 72.06 99 ILE A N 1
ATOM 808 C CA . ILE A 1 99 ? -28.577 0.960 48.878 1.00 72.06 99 ILE A CA 1
ATOM 809 C C . ILE A 1 99 ? -29.970 0.966 48.229 1.00 72.06 99 ILE A C 1
ATOM 811 O O . ILE A 1 99 ? -30.069 1.115 47.014 1.00 72.06 99 ILE A O 1
ATOM 815 N N . GLU A 1 100 ? -31.038 0.897 49.033 1.00 71.31 100 GLU A N 1
ATOM 816 C CA . GLU A 1 100 ? -32.433 0.933 48.557 1.00 71.31 100 GLU A CA 1
ATOM 817 C C . GLU A 1 100 ? -32.738 2.246 47.807 1.00 71.31 100 GLU A C 1
ATOM 819 O O . GLU A 1 100 ? -33.378 2.231 46.755 1.00 71.31 100 GLU A O 1
ATOM 824 N N . SER A 1 101 ? -32.210 3.382 48.285 1.00 70.69 101 SER A N 1
ATOM 825 C CA . SER A 1 101 ? -32.408 4.694 47.649 1.00 70.69 101 SER A CA 1
ATOM 826 C C . SER A 1 101 ? -31.715 4.859 46.295 1.00 70.69 101 SER A C 1
ATOM 828 O O . SER A 1 101 ? -32.183 5.649 45.478 1.00 70.69 101 SER A O 1
ATOM 830 N N . TYR A 1 102 ? -30.615 4.143 46.044 1.00 64.31 102 TYR A N 1
ATOM 831 C CA . TYR A 1 102 ? -29.881 4.256 44.780 1.00 64.31 102 TYR A CA 1
ATOM 832 C C . TYR A 1 102 ? -30.606 3.569 43.617 1.00 64.31 102 TYR A C 1
ATOM 834 O O . TYR A 1 102 ? -30.457 4.005 42.481 1.00 64.31 102 TYR A O 1
ATOM 842 N N . TYR A 1 103 ? -31.398 2.527 43.889 1.00 57.53 103 TYR A N 1
ATOM 843 C CA . TYR A 1 103 ? -31.964 1.663 42.845 1.00 57.53 103 TYR A CA 1
ATOM 844 C C . TYR A 1 103 ? -33.493 1.572 42.827 1.00 57.53 103 TYR A C 1
ATOM 846 O O . TYR A 1 103 ? -34.035 0.862 41.982 1.00 57.53 103 TYR A O 1
ATOM 854 N N . ASP A 1 104 ? -34.192 2.278 43.723 1.00 54.66 104 ASP A N 1
ATOM 855 C CA . ASP A 1 104 ? -35.664 2.251 43.817 1.00 54.66 104 ASP A CA 1
ATOM 856 C C . ASP A 1 104 ? -36.206 0.805 43.943 1.00 54.66 104 ASP A C 1
ATOM 858 O O . ASP A 1 104 ? -37.264 0.446 43.424 1.00 54.66 104 ASP A O 1
ATOM 862 N N . MET A 1 105 ? -35.427 -0.059 44.609 1.00 50.06 105 MET A N 1
ATOM 863 C CA . MET A 1 105 ? -35.748 -1.461 44.873 1.00 50.06 105 MET A CA 1
ATOM 864 C C . MET A 1 105 ? -35.986 -1.656 46.368 1.00 50.06 105 MET A C 1
ATOM 866 O O . MET A 1 105 ? -35.104 -1.400 47.185 1.00 50.06 105 MET A O 1
ATOM 870 N N . ASP A 1 106 ? -37.173 -2.154 46.714 1.00 53.69 106 ASP A N 1
ATOM 871 C CA . ASP A 1 106 ? -37.478 -2.641 48.058 1.00 53.69 106 ASP A CA 1
ATOM 872 C C . ASP A 1 106 ? -36.880 -4.046 48.203 1.00 53.69 106 ASP A C 1
ATOM 874 O O . ASP A 1 106 ? -37.452 -5.040 47.750 1.00 53.69 106 ASP A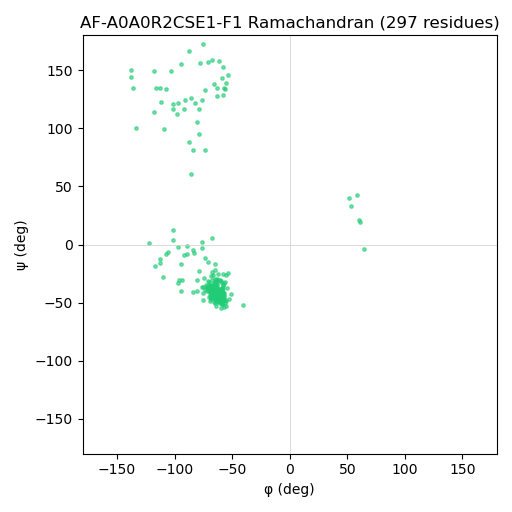 O 1
ATOM 878 N N . LEU A 1 107 ? -35.669 -4.116 48.759 1.00 54.31 107 LEU A N 1
ATOM 879 C CA . LEU A 1 107 ? -34.918 -5.364 48.902 1.00 54.31 107 LEU A CA 1
ATOM 880 C C . LEU A 1 107 ? -35.447 -6.232 50.054 1.00 54.31 107 LEU A C 1
AT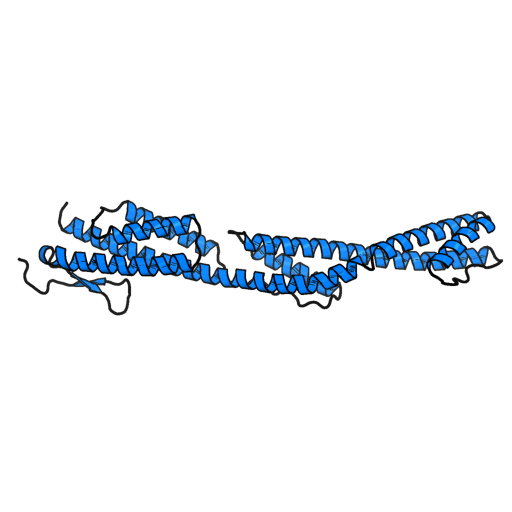OM 882 O O . LEU A 1 107 ? -34.942 -7.332 50.273 1.00 54.31 107 LEU A O 1
ATOM 886 N N . GLY A 1 108 ? -36.444 -5.760 50.816 1.00 56.62 108 GLY A N 1
ATOM 887 C CA . GLY A 1 108 ? -37.006 -6.505 51.944 1.00 56.62 108 GLY A CA 1
ATOM 888 C C . GLY A 1 108 ? -35.975 -6.825 53.034 1.00 56.62 108 GLY A C 1
ATOM 889 O O . GLY A 1 108 ? -36.172 -7.747 53.825 1.00 56.62 108 GLY A O 1
ATOM 890 N N . LEU A 1 109 ? -34.867 -6.073 53.089 1.00 57.75 109 LEU A N 1
ATOM 891 C CA . LEU A 1 109 ? -33.728 -6.318 53.988 1.00 57.75 109 LEU A CA 1
ATOM 892 C C . LEU A 1 109 ? -34.033 -5.948 55.449 1.00 57.75 109 LEU A C 1
ATOM 894 O O . LEU A 1 109 ? -33.295 -6.302 56.370 1.00 57.75 109 LEU A O 1
ATOM 898 N N . LYS A 1 110 ? -35.149 -5.257 55.688 1.00 62.03 110 LYS A N 1
ATOM 899 C CA . LYS A 1 110 ? -35.610 -4.835 57.012 1.00 62.03 110 LYS A CA 1
ATOM 900 C C . LYS A 1 110 ? -36.391 -5.954 57.713 1.00 62.03 110 LYS A C 1
ATOM 902 O O . LYS A 1 110 ? -37.618 -5.945 57.735 1.00 62.03 110 LYS A O 1
ATOM 907 N N . SER A 1 111 ? -35.684 -6.903 58.330 1.00 62.38 111 SER A N 1
ATOM 908 C CA . SER A 1 111 ? -36.266 -7.823 59.332 1.00 62.38 111 SER A CA 1
ATOM 909 C C . SER A 1 111 ? -36.063 -7.294 60.764 1.00 62.38 111 SER A C 1
ATOM 911 O O . SER A 1 111 ? -35.153 -6.520 61.028 1.00 62.38 111 SER A O 1
ATOM 913 N N . ASN A 1 112 ? -36.909 -7.698 61.716 1.00 59.19 112 ASN A N 1
ATOM 914 C CA . ASN A 1 112 ? -36.683 -7.437 63.148 1.00 59.19 112 ASN A CA 1
ATOM 915 C C . ASN A 1 112 ? -35.742 -8.474 63.793 1.00 59.19 112 ASN A C 1
ATOM 917 O O . ASN A 1 112 ? -35.389 -8.337 64.964 1.00 59.19 112 ASN A O 1
ATOM 921 N N . SER A 1 113 ? -35.371 -9.526 63.055 1.00 70.25 113 SER A N 1
ATOM 922 C CA . SER A 1 113 ? -34.468 -10.587 63.495 1.00 70.25 113 SER A CA 1
ATOM 923 C C . SER A 1 113 ? -33.067 -10.362 62.913 1.00 70.25 113 SER A C 1
ATOM 925 O O . SER A 1 113 ? -32.903 -10.467 61.695 1.00 70.25 113 SER A O 1
ATOM 927 N N . PRO A 1 114 ? -32.039 -10.123 63.749 1.00 61.81 114 PRO A N 1
ATOM 928 C CA . PRO A 1 114 ? -30.662 -9.950 63.283 1.00 61.81 114 PRO A CA 1
ATOM 929 C C . PRO A 1 114 ? -30.138 -11.137 62.464 1.00 61.81 114 PRO A C 1
ATOM 931 O O . PRO A 1 114 ? -29.367 -10.941 61.533 1.00 61.81 114 PRO A O 1
ATOM 934 N N . GLN A 1 115 ? -30.577 -12.367 62.770 1.00 68.69 115 GLN A N 1
ATOM 935 C CA . GLN A 1 115 ? -30.167 -13.561 62.019 1.00 68.69 115 GLN A CA 1
ATOM 936 C C . GLN A 1 115 ? -30.786 -13.634 60.619 1.00 68.69 115 GLN A C 1
ATOM 938 O O . GLN A 1 115 ? -30.119 -14.064 59.684 1.00 68.69 115 GLN A O 1
ATOM 943 N N . GLU A 1 116 ? -32.043 -13.216 60.462 1.00 67.69 116 GLU A N 1
ATOM 944 C CA . GLU A 1 116 ? -32.675 -13.146 59.137 1.00 67.69 116 GLU A CA 1
ATOM 945 C C . GLU A 1 116 ? -32.101 -11.990 58.314 1.00 67.69 116 GLU A C 1
ATOM 947 O O . GLU A 1 116 ? -31.918 -12.129 57.109 1.00 67.69 116 GLU A O 1
ATOM 952 N N . GLN A 1 117 ? -31.766 -10.867 58.961 1.00 64.38 117 GLN A N 1
ATOM 953 C CA . GLN A 1 117 ? -31.086 -9.746 58.307 1.00 64.38 117 GLN A CA 1
ATOM 954 C C . GLN A 1 117 ? -29.719 -10.154 57.769 1.00 64.38 117 GLN A C 1
ATOM 956 O O . GLN A 1 117 ? -29.425 -9.858 56.616 1.00 64.38 117 GLN A O 1
ATOM 961 N N . LEU A 1 118 ? -28.916 -10.851 58.579 1.00 65.50 118 LEU A N 1
ATOM 962 C CA . LEU A 1 118 ? -27.618 -11.386 58.169 1.00 65.50 118 LEU A CA 1
ATOM 963 C C . LEU A 1 118 ? -27.755 -12.299 56.949 1.00 65.50 118 LEU A C 1
ATOM 965 O O . LEU A 1 118 ? -27.095 -12.057 55.946 1.00 65.50 118 LEU A O 1
ATOM 969 N N . ALA A 1 119 ? -28.671 -13.270 56.994 1.00 70.56 119 ALA A N 1
ATOM 970 C CA . ALA A 1 119 ? -28.884 -14.195 55.882 1.00 70.56 119 ALA A CA 1
ATOM 971 C C . ALA A 1 119 ? -29.295 -13.477 54.580 1.00 70.56 119 ALA A C 1
ATOM 973 O O . ALA A 1 119 ? -28.749 -13.768 53.517 1.00 70.56 119 ALA A O 1
ATOM 974 N N . ASN A 1 120 ? -30.207 -12.501 54.659 1.00 68.44 120 ASN A N 1
ATOM 975 C CA . ASN A 1 120 ? -30.653 -11.750 53.482 1.00 68.44 120 ASN A CA 1
ATOM 976 C C . ASN A 1 120 ? -29.548 -10.827 52.927 1.00 68.44 120 ASN A C 1
ATOM 978 O O . ASN A 1 120 ? -29.422 -10.676 51.712 1.00 68.44 120 ASN A O 1
ATOM 982 N N . LEU A 1 121 ? -28.738 -10.218 53.803 1.00 66.12 121 LEU A N 1
ATOM 983 C CA . LEU A 1 121 ? -27.584 -9.399 53.416 1.00 66.12 121 LEU A CA 1
ATOM 984 C C . LEU A 1 121 ? -26.495 -10.241 52.745 1.00 66.12 121 LEU A C 1
ATOM 986 O O . LEU A 1 121 ? -25.957 -9.815 51.729 1.00 66.12 121 LEU A O 1
ATOM 990 N N . GLU A 1 122 ? -26.191 -11.426 53.277 1.00 70.88 122 GLU A N 1
ATOM 991 C CA . GLU A 1 122 ? -25.215 -12.359 52.700 1.00 70.88 122 GLU A CA 1
ATOM 992 C C . GLU A 1 122 ? -25.635 -12.825 51.298 1.00 70.88 122 GLU A C 1
ATOM 994 O O . GLU A 1 122 ? -24.818 -12.827 50.374 1.00 70.88 122 GLU A O 1
ATOM 999 N N . GLU A 1 123 ? -26.912 -13.172 51.111 1.00 74.06 123 GLU A N 1
ATOM 1000 C CA . GLU A 1 123 ? -27.450 -13.595 49.813 1.00 74.06 123 GLU A CA 1
ATOM 1001 C C . GLU A 1 123 ? -27.423 -12.454 48.784 1.00 74.06 123 GLU A C 1
ATOM 1003 O O . GLU A 1 123 ? -26.952 -12.636 47.656 1.00 74.06 123 GLU A O 1
ATOM 1008 N N . ALA A 1 124 ? -27.850 -11.253 49.184 1.00 66.75 124 ALA A N 1
ATOM 1009 C CA . ALA A 1 124 ? -27.798 -10.070 48.332 1.00 66.75 124 ALA A CA 1
ATOM 1010 C C . ALA A 1 124 ? -26.353 -9.717 47.946 1.00 66.75 124 ALA A C 1
ATOM 1012 O O . ALA A 1 124 ? -26.058 -9.467 46.778 1.00 66.75 124 ALA A O 1
ATOM 1013 N N . LEU A 1 125 ? -25.427 -9.753 48.905 1.00 68.00 125 LEU A N 1
ATOM 1014 C CA . LEU A 1 125 ? -24.016 -9.445 48.692 1.00 68.00 125 LEU A CA 1
ATOM 1015 C C . LEU A 1 125 ? -23.353 -10.446 47.738 1.00 68.00 125 LEU A C 1
ATOM 1017 O O . LEU A 1 125 ? -22.630 -10.030 46.835 1.00 68.00 125 LEU A O 1
ATOM 1021 N N . ALA A 1 126 ? -23.667 -11.739 47.850 1.00 71.94 126 ALA A N 1
ATOM 1022 C CA . ALA A 1 126 ? -23.205 -12.753 46.902 1.00 71.94 126 ALA A CA 1
ATOM 1023 C C . ALA A 1 126 ? -23.740 -12.510 45.476 1.00 71.94 126 ALA A C 1
ATOM 1025 O O . ALA A 1 126 ? -23.007 -12.662 44.493 1.00 71.94 126 ALA A O 1
ATOM 1026 N N . MET A 1 127 ? -25.004 -12.099 45.343 1.00 75.62 127 MET A N 1
ATOM 1027 C CA . MET A 1 127 ? -25.599 -11.746 44.051 1.00 75.62 127 MET A CA 1
ATOM 1028 C C . MET A 1 127 ? -24.925 -10.508 43.434 1.00 75.62 127 MET A C 1
ATOM 1030 O O . MET A 1 127 ? -24.564 -10.528 42.252 1.00 75.62 127 MET A O 1
ATOM 1034 N N . TYR A 1 128 ? -24.697 -9.455 44.224 1.00 66.62 128 TYR A N 1
ATOM 1035 C CA . TYR A 1 128 ? -24.026 -8.235 43.764 1.00 66.62 128 TYR A CA 1
ATOM 1036 C C . TYR A 1 128 ? -22.557 -8.474 43.414 1.00 66.62 128 TYR A C 1
ATOM 1038 O O . TYR A 1 128 ? -22.097 -7.973 42.394 1.00 66.62 128 TYR A O 1
ATOM 1046 N N . GLN A 1 129 ? -21.832 -9.290 44.182 1.00 69.31 129 GLN A N 1
ATOM 1047 C CA . GLN A 1 129 ? -20.448 -9.657 43.868 1.00 69.31 129 GLN A CA 1
ATOM 1048 C C . GLN A 1 129 ? -20.334 -10.439 42.554 1.00 69.31 129 GLN A C 1
ATOM 1050 O O . GLN A 1 129 ? -19.422 -10.180 41.770 1.00 69.31 129 GLN A O 1
ATOM 1055 N N . ASN A 1 130 ? -21.264 -11.359 42.274 1.00 71.00 130 ASN A N 1
ATOM 1056 C CA . ASN A 1 130 ? -21.304 -12.055 40.985 1.00 71.00 130 ASN A CA 1
ATOM 1057 C C . ASN A 1 130 ? -21.626 -11.092 39.834 1.00 71.00 130 ASN A C 1
ATOM 1059 O O . ASN A 1 130 ? -20.955 -11.121 38.808 1.00 71.00 130 ASN A O 1
ATOM 1063 N N . THR A 1 131 ? -22.587 -10.189 40.034 1.00 67.94 131 THR A N 1
ATOM 1064 C CA . THR A 1 131 ? -22.955 -9.176 39.031 1.00 67.94 131 THR A CA 1
ATOM 1065 C C . THR A 1 131 ? -21.794 -8.217 38.749 1.00 67.94 131 THR A C 1
ATOM 1067 O O . THR A 1 131 ? -21.488 -7.934 37.593 1.00 67.94 131 THR A O 1
ATOM 1070 N N . LEU A 1 132 ? -21.095 -7.757 39.793 1.00 63.53 132 LEU A N 1
ATOM 1071 C CA . LEU A 1 132 ? -19.907 -6.913 39.677 1.00 63.53 132 LEU A CA 1
ATOM 1072 C C . LEU A 1 132 ? -18.785 -7.643 38.938 1.00 63.53 132 LEU A C 1
ATOM 1074 O O . LEU A 1 132 ? -18.148 -7.062 38.068 1.00 63.53 132 LEU A O 1
ATOM 1078 N N . LYS A 1 133 ? -18.558 -8.923 39.246 1.00 68.38 133 LYS A N 1
ATOM 1079 C CA . LYS A 1 133 ? -17.565 -9.740 38.547 1.00 68.38 133 LYS A CA 1
ATOM 1080 C C . LYS A 1 133 ? -17.875 -9.850 37.053 1.00 68.38 133 LYS A C 1
ATOM 1082 O O . LYS A 1 133 ? -16.981 -9.616 36.245 1.00 68.38 133 LYS A O 1
ATOM 1087 N N . ASP A 1 134 ? -19.127 -10.117 36.688 1.00 66.75 134 ASP A N 1
ATOM 1088 C CA . ASP A 1 134 ? -19.554 -10.169 35.287 1.00 66.75 134 ASP A CA 1
ATOM 1089 C C . ASP A 1 134 ? -19.373 -8.807 34.589 1.00 66.75 134 ASP A C 1
ATOM 1091 O O . ASP A 1 134 ? -18.882 -8.744 33.460 1.00 66.75 134 ASP A O 1
ATOM 1095 N N . LEU A 1 135 ? -19.698 -7.699 35.264 1.00 62.97 135 LEU A N 1
ATOM 1096 C CA . LEU A 1 135 ? -19.491 -6.337 34.752 1.00 62.97 135 LEU A CA 1
ATOM 1097 C C . LEU A 1 135 ? -18.001 -5.990 34.579 1.00 62.97 135 LEU A C 1
ATOM 1099 O O . LEU A 1 135 ? -17.625 -5.373 33.577 1.00 62.97 135 LEU A O 1
ATOM 1103 N N . VAL A 1 136 ? -17.144 -6.407 35.516 1.00 62.00 136 VAL A N 1
ATOM 1104 C CA . VAL A 1 136 ? -15.685 -6.214 35.478 1.00 62.00 136 VAL A CA 1
ATOM 1105 C C . VAL A 1 136 ? -15.044 -7.052 34.370 1.00 62.00 136 VAL A C 1
ATOM 1107 O O . VAL A 1 136 ? -14.227 -6.528 33.611 1.00 62.00 136 VAL A O 1
ATOM 1110 N N . ASP A 1 137 ? -15.445 -8.312 34.207 1.00 64.06 137 ASP A N 1
ATOM 1111 C CA . ASP A 1 137 ? -14.961 -9.175 33.122 1.00 64.06 137 ASP A CA 1
ATOM 1112 C C . ASP A 1 137 ? -15.370 -8.598 31.754 1.00 64.06 137 ASP A C 1
ATOM 1114 O O . ASP A 1 137 ? -14.545 -8.455 30.844 1.00 64.06 137 ASP A O 1
ATOM 1118 N N . GLN A 1 138 ? -16.614 -8.126 31.630 1.00 59.88 138 GLN A N 1
ATOM 1119 C CA . GLN A 1 138 ? -17.069 -7.403 30.444 1.00 59.88 138 GLN A CA 1
ATOM 1120 C C . GLN A 1 138 ? -16.306 -6.081 30.231 1.00 59.88 138 GLN A C 1
ATOM 1122 O O . GLN A 1 138 ? -16.091 -5.667 29.086 1.00 59.88 138 GLN A O 1
ATOM 1127 N N . SER A 1 139 ? -15.934 -5.370 31.299 1.00 58.69 139 SER A N 1
ATOM 1128 C CA . SER A 1 139 ? -15.135 -4.133 31.267 1.00 58.69 139 SER A CA 1
ATOM 1129 C C . SER A 1 139 ? -13.721 -4.392 30.738 1.00 58.69 139 SER A C 1
ATOM 1131 O O . SER A 1 139 ? -13.287 -3.713 29.801 1.00 58.69 139 SER A O 1
ATOM 1133 N N . GLY A 1 140 ? -13.055 -5.442 31.228 1.00 61.03 140 GLY A N 1
ATOM 1134 C CA . GLY A 1 140 ? -11.749 -5.881 30.737 1.00 61.03 140 GLY A CA 1
ATOM 1135 C C . GLY A 1 140 ? -11.771 -6.187 29.239 1.00 61.03 140 GLY A C 1
ATOM 1136 O O . GLY A 1 140 ? -10.949 -5.669 28.479 1.00 61.03 140 GLY A O 1
ATOM 1137 N N . ASP A 1 141 ? -12.776 -6.933 28.781 1.00 57.66 141 ASP A N 1
ATOM 1138 C CA . ASP A 1 141 ? -12.957 -7.260 27.364 1.00 57.66 141 ASP A CA 1
ATOM 1139 C C . ASP A 1 141 ? -13.258 -6.023 26.493 1.00 57.66 141 ASP A C 1
ATOM 1141 O O . ASP A 1 141 ? -12.803 -5.914 25.351 1.00 57.66 141 ASP A O 1
ATOM 1145 N N . THR A 1 142 ? -13.947 -5.026 27.048 1.00 56.16 142 THR A N 1
ATOM 1146 C CA . THR A 1 142 ? -14.236 -3.746 26.376 1.00 56.16 142 THR A CA 1
ATOM 1147 C C . THR A 1 142 ? -13.006 -2.857 26.247 1.00 56.16 142 THR A C 1
ATOM 1149 O O . THR A 1 142 ? -12.779 -2.248 25.199 1.00 56.16 142 THR A O 1
ATOM 1152 N N . GLN A 1 143 ? -12.165 -2.811 27.276 1.00 61.12 143 GLN A N 1
ATOM 1153 C CA . GLN A 1 143 ? -10.897 -2.094 27.223 1.00 61.12 143 GLN A CA 1
ATOM 1154 C C . GLN A 1 143 ? -9.930 -2.753 26.230 1.00 61.12 143 GLN A C 1
ATOM 1156 O O . GLN A 1 143 ? -9.253 -2.062 25.464 1.00 61.12 143 GLN A O 1
ATOM 1161 N N . ILE A 1 144 ? -9.926 -4.090 26.166 1.00 63.06 144 ILE A N 1
ATOM 1162 C CA . ILE A 1 144 ? -9.216 -4.855 25.133 1.00 63.06 144 ILE A CA 1
ATOM 1163 C C . ILE A 1 144 ? -9.728 -4.475 23.737 1.00 63.06 144 ILE A C 1
ATOM 1165 O O . ILE A 1 144 ? -8.915 -4.221 22.843 1.00 63.06 144 ILE A O 1
ATOM 1169 N N . LEU A 1 145 ? -11.048 -4.383 23.545 1.00 59.41 145 LEU A N 1
ATOM 1170 C CA . LEU A 1 145 ? -11.641 -3.999 22.265 1.00 59.41 145 LEU A CA 1
ATOM 1171 C C . LEU A 1 145 ? -11.261 -2.568 21.860 1.00 59.41 145 LEU A C 1
ATOM 1173 O O . LEU A 1 145 ? -10.834 -2.356 20.729 1.00 59.41 145 LEU A O 1
ATOM 1177 N N . ASN A 1 146 ? -11.332 -1.598 22.776 1.00 62.78 146 ASN A N 1
ATOM 1178 C CA . ASN A 1 146 ? -10.952 -0.207 22.503 1.00 62.78 146 ASN A CA 1
ATOM 1179 C C . ASN A 1 146 ? -9.475 -0.073 22.113 1.00 62.78 146 ASN A C 1
ATOM 1181 O O . ASN A 1 146 ? -9.172 0.514 21.073 1.00 62.78 146 ASN A O 1
ATOM 1185 N N . ASN A 1 147 ? -8.569 -0.698 22.868 1.00 65.00 147 ASN A N 1
ATOM 1186 C CA . ASN A 1 147 ? -7.141 -0.716 22.536 1.00 65.00 147 ASN A CA 1
ATOM 1187 C C . ASN A 1 147 ? -6.888 -1.321 21.140 1.00 65.00 147 ASN A C 1
ATOM 1189 O O . ASN A 1 147 ? -5.995 -0.894 20.406 1.00 65.00 147 ASN A O 1
ATOM 1193 N N . ARG A 1 148 ? -7.690 -2.312 20.738 1.00 62.44 148 ARG A N 1
ATOM 1194 C CA . ARG A 1 148 ? -7.603 -2.953 19.417 1.00 62.44 148 ARG A CA 1
ATOM 1195 C C . ARG A 1 148 ? -8.193 -2.109 18.298 1.00 62.44 148 ARG A C 1
ATOM 1197 O O . ARG A 1 148 ? -7.633 -2.104 17.202 1.00 62.44 148 ARG A O 1
ATOM 1204 N N . ILE A 1 149 ? -9.280 -1.387 18.556 1.00 63.00 149 ILE A N 1
ATOM 1205 C CA . ILE A 1 149 ? -9.838 -0.401 17.625 1.00 63.00 149 ILE A CA 1
ATOM 1206 C C . ILE A 1 149 ? -8.782 0.664 17.336 1.00 63.00 149 ILE A C 1
ATOM 1208 O O . ILE A 1 149 ? -8.459 0.900 16.175 1.00 63.00 149 ILE A O 1
ATOM 1212 N N . GLU A 1 150 ? -8.172 1.231 18.376 1.00 66.00 150 GLU A N 1
ATOM 1213 C CA . GLU A 1 150 ? -7.128 2.252 18.243 1.00 66.00 150 GLU A CA 1
ATOM 1214 C C . GLU A 1 150 ? -5.894 1.723 17.509 1.00 66.00 150 GLU A C 1
ATOM 1216 O O . GLU A 1 150 ? -5.367 2.383 16.611 1.00 66.00 150 GLU A O 1
ATOM 1221 N N . ARG A 1 151 ? -5.472 0.491 17.812 1.00 65.56 151 ARG A N 1
ATOM 1222 C CA . ARG A 1 151 ? -4.381 -0.171 17.090 1.00 65.56 151 ARG A CA 1
ATOM 1223 C C . ARG A 1 151 ? -4.720 -0.379 15.613 1.00 65.56 151 ARG A C 1
ATOM 1225 O O . ARG A 1 151 ? -3.893 -0.073 14.759 1.00 65.56 151 ARG A O 1
ATOM 1232 N N . THR A 1 152 ? -5.937 -0.814 15.293 1.00 60.16 152 THR A N 1
ATOM 1233 C CA . THR A 1 152 ? -6.400 -0.995 13.905 1.00 60.16 152 THR A CA 1
ATOM 1234 C C . THR A 1 152 ? -6.468 0.347 13.167 1.00 60.16 152 THR A C 1
ATOM 1236 O O . THR A 1 152 ? -6.044 0.448 12.015 1.00 60.16 152 THR A O 1
ATOM 1239 N N . GLU A 1 153 ? -6.939 1.412 13.819 1.00 63.69 153 GLU A N 1
ATOM 1240 C CA . GLU A 1 153 ? -6.940 2.770 13.263 1.00 63.69 153 GLU A CA 1
ATOM 1241 C C . GLU A 1 153 ? -5.521 3.296 13.014 1.00 63.69 153 GLU A C 1
ATOM 1243 O O . GLU A 1 153 ? -5.272 3.885 11.954 1.00 63.69 153 GLU A O 1
ATOM 1248 N N . SER A 1 154 ? -4.588 3.031 13.936 1.00 64.50 154 SER A N 1
ATOM 1249 C CA . SER A 1 154 ? -3.164 3.340 13.774 1.00 64.50 154 SER A CA 1
ATOM 1250 C C . SER A 1 154 ? -2.566 2.586 12.589 1.00 64.50 154 SER A C 1
ATOM 1252 O O . SER A 1 154 ? -1.960 3.206 11.721 1.00 64.50 154 SER A O 1
ATOM 1254 N N . MET A 1 155 ? -2.821 1.280 12.465 1.00 63.53 155 MET A N 1
ATOM 1255 C CA . MET A 1 155 ? -2.345 0.478 11.331 1.00 63.53 155 MET A CA 1
ATOM 1256 C C . MET A 1 155 ? -2.865 1.014 9.993 1.00 63.53 155 MET A C 1
ATOM 1258 O O . MET A 1 155 ? -2.117 1.126 9.027 1.00 63.53 155 MET A O 1
ATOM 1262 N N . ILE A 1 156 ? -4.139 1.409 9.922 1.00 59.34 156 ILE A N 1
ATOM 1263 C CA . ILE A 1 156 ? -4.739 2.007 8.719 1.00 59.34 156 ILE A CA 1
ATOM 1264 C C . ILE A 1 156 ? -4.111 3.373 8.385 1.00 59.34 156 ILE A C 1
ATOM 1266 O O . ILE A 1 156 ? -3.980 3.730 7.207 1.00 59.34 156 ILE A O 1
ATOM 1270 N N . LEU A 1 157 ? -3.755 4.166 9.399 1.00 59.94 157 LEU A N 1
ATOM 1271 C CA . LEU A 1 157 ? -3.011 5.415 9.225 1.00 59.94 157 LEU A CA 1
ATOM 1272 C C . LEU A 1 157 ? -1.600 5.144 8.704 1.00 59.94 157 LEU A C 1
ATOM 1274 O O . LEU A 1 157 ? -1.190 5.793 7.740 1.00 59.94 157 LEU A O 1
ATOM 1278 N N . ASP A 1 158 ? -0.917 4.146 9.256 1.00 57.62 158 ASP A N 1
ATOM 1279 C CA . ASP A 1 158 ? 0.415 3.742 8.824 1.00 57.62 158 ASP A CA 1
ATOM 1280 C C . ASP A 1 158 ? 0.398 3.297 7.366 1.00 57.62 158 ASP A C 1
ATOM 1282 O O . ASP A 1 158 ? 1.191 3.801 6.585 1.00 57.62 158 ASP A O 1
ATOM 1286 N N . VAL A 1 159 ? -0.581 2.506 6.919 1.00 57.19 159 VAL A N 1
ATOM 1287 C CA . VAL A 1 159 ? -0.755 2.125 5.498 1.00 57.19 159 VAL A CA 1
ATOM 1288 C C . VAL A 1 159 ? -0.839 3.338 4.569 1.00 57.19 159 VAL A C 1
ATOM 1290 O O . VAL A 1 159 ? -0.324 3.319 3.450 1.00 57.19 159 VAL A O 1
ATOM 1293 N N . LYS A 1 160 ? -1.485 4.421 5.012 1.00 53.56 160 LYS A N 1
ATOM 1294 C CA . LYS A 1 160 ? -1.627 5.649 4.218 1.00 53.56 160 LYS A CA 1
ATOM 1295 C C . LYS A 1 160 ? -0.281 6.356 4.004 1.00 53.56 160 LYS A C 1
ATOM 1297 O O . LYS A 1 160 ? -0.150 7.118 3.043 1.00 53.56 160 LYS A O 1
ATOM 1302 N N . HIS A 1 161 ? 0.684 6.115 4.890 1.00 51.66 161 HIS A N 1
ATOM 1303 C CA . HIS A 1 161 ? 2.006 6.740 4.913 1.00 51.66 161 HIS A CA 1
ATOM 1304 C C . HIS A 1 161 ? 3.158 5.768 4.598 1.00 51.66 161 HIS A C 1
ATOM 1306 O O . HIS A 1 161 ? 4.259 6.214 4.270 1.00 51.66 161 HIS A O 1
ATOM 1312 N N . ALA A 1 162 ? 2.923 4.460 4.665 1.00 51.31 162 ALA A N 1
ATOM 1313 C CA . ALA A 1 162 ? 3.953 3.442 4.647 1.00 51.31 162 ALA A CA 1
ATOM 1314 C C . ALA A 1 162 ? 4.411 3.126 3.223 1.00 51.31 162 ALA A C 1
ATOM 1316 O O . ALA A 1 162 ? 3.653 2.659 2.373 1.00 51.31 162 ALA A O 1
ATOM 1317 N N . LYS A 1 163 ? 5.715 3.321 3.008 1.00 52.19 163 LYS A N 1
ATOM 1318 C CA . LYS A 1 163 ? 6.481 2.693 1.923 1.00 52.19 163 LYS A CA 1
ATOM 1319 C C . LYS A 1 163 ? 6.690 1.184 2.167 1.00 52.19 163 LYS A C 1
ATOM 1321 O O . LYS A 1 163 ? 7.000 0.465 1.224 1.00 52.19 163 LYS A O 1
ATOM 1326 N N . ASP A 1 164 ? 6.450 0.721 3.401 1.00 54.22 164 ASP A N 1
ATOM 1327 C CA . ASP A 1 164 ? 6.719 -0.630 3.89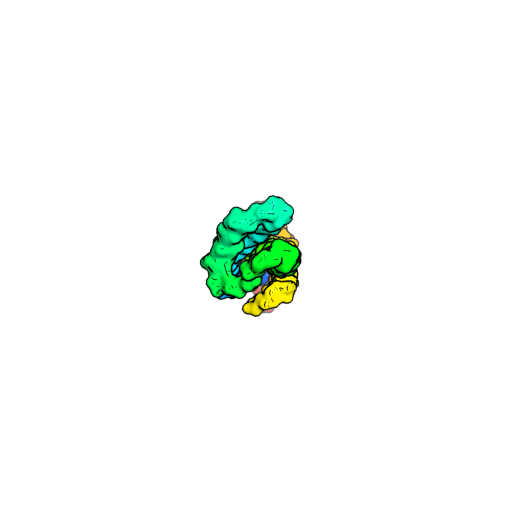7 1.00 54.22 164 ASP A CA 1
ATOM 1328 C C . ASP A 1 164 ? 5.510 -1.179 4.669 1.00 54.22 164 ASP A C 1
ATOM 1330 O O . ASP A 1 164 ? 5.294 -0.836 5.828 1.00 54.22 164 ASP A O 1
ATOM 1334 N N . LEU A 1 165 ? 4.712 -2.024 4.019 1.00 59.69 165 LEU A N 1
ATOM 1335 C CA . LEU A 1 165 ? 3.569 -2.694 4.639 1.00 59.69 165 LEU A CA 1
ATOM 1336 C C . LEU A 1 165 ? 3.921 -4.134 5.002 1.00 59.69 165 LEU A C 1
ATOM 1338 O O . LEU A 1 165 ? 4.258 -4.923 4.119 1.00 59.69 165 LEU A O 1
ATOM 1342 N N . ASP A 1 166 ? 3.818 -4.474 6.286 1.00 65.94 166 ASP A N 1
ATOM 1343 C CA . ASP A 1 166 ? 3.912 -5.852 6.765 1.00 65.94 166 ASP A CA 1
ATOM 1344 C C . ASP A 1 166 ? 2.532 -6.518 6.727 1.00 65.94 166 ASP A C 1
ATOM 1346 O O . ASP A 1 166 ? 1.761 -6.490 7.688 1.0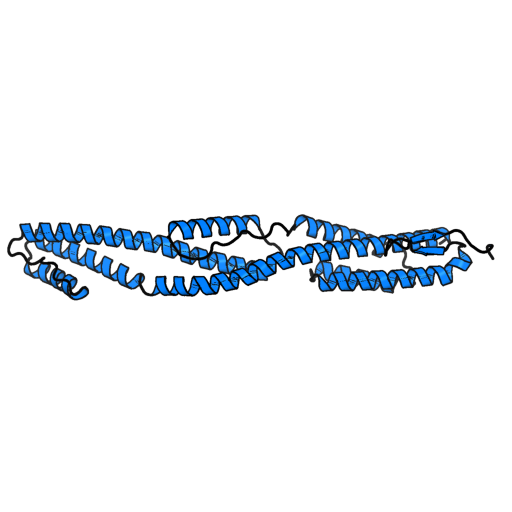0 65.94 166 ASP A O 1
ATOM 1350 N N . ILE A 1 167 ? 2.222 -7.109 5.573 1.00 68.19 167 ILE A N 1
ATOM 1351 C CA . ILE A 1 167 ? 0.951 -7.797 5.320 1.00 68.19 167 ILE A CA 1
ATOM 1352 C C . ILE A 1 167 ? 0.733 -8.955 6.303 1.00 68.19 167 ILE A C 1
ATOM 1354 O O . ILE A 1 167 ? -0.408 -9.221 6.674 1.00 68.19 167 ILE A O 1
ATOM 1358 N N . SER A 1 168 ? 1.801 -9.617 6.760 1.00 69.19 168 SER A N 1
ATOM 1359 C CA . SER A 1 168 ? 1.687 -10.757 7.674 1.00 69.19 168 SER A CA 1
ATOM 1360 C C . SER A 1 168 ? 1.185 -10.326 9.051 1.00 69.19 168 SER A C 1
ATOM 1362 O O . SER A 1 168 ? 0.215 -10.890 9.560 1.00 69.19 168 SER A O 1
ATOM 1364 N N . THR A 1 169 ? 1.767 -9.255 9.594 1.00 69.25 169 THR A N 1
ATOM 1365 C CA . THR A 1 169 ? 1.334 -8.655 10.859 1.00 69.25 169 THR A CA 1
ATOM 1366 C C . THR A 1 169 ? -0.090 -8.113 10.746 1.00 69.25 169 THR A C 1
ATOM 1368 O O . THR A 1 169 ? -0.901 -8.316 11.646 1.00 69.25 169 THR A O 1
ATOM 1371 N N . ILE A 1 170 ? -0.442 -7.504 9.609 1.00 67.56 170 ILE A N 1
ATOM 1372 C CA . ILE A 1 170 ? -1.802 -7.003 9.374 1.00 67.56 170 ILE A CA 1
ATOM 1373 C C . ILE A 1 170 ? -2.832 -8.134 9.336 1.00 67.56 170 ILE A C 1
ATOM 1375 O O . ILE A 1 170 ? -3.868 -8.033 9.988 1.00 67.56 170 ILE A O 1
ATOM 1379 N N . ASN A 1 171 ? -2.568 -9.208 8.592 1.00 72.69 171 ASN A N 1
ATOM 1380 C CA . ASN A 1 171 ? -3.491 -10.339 8.504 1.00 72.69 171 ASN A CA 1
ATOM 1381 C C . ASN A 1 171 ? -3.645 -11.049 9.856 1.00 72.69 171 ASN A C 1
ATOM 1383 O O . ASN A 1 171 ? -4.752 -11.461 10.200 1.00 72.69 171 ASN A O 1
ATOM 1387 N N . SER A 1 172 ? -2.566 -11.139 10.641 1.00 73.19 172 SER A N 1
ATOM 1388 C CA . SER A 1 172 ? -2.626 -11.635 12.018 1.00 73.19 172 SER A CA 1
ATOM 1389 C C . SER A 1 172 ? -3.544 -10.769 12.882 1.00 73.19 172 SER A C 1
ATOM 1391 O O . SER A 1 172 ? -4.446 -11.292 13.529 1.00 73.19 172 SER A O 1
ATOM 1393 N N . ASP A 1 173 ? -3.373 -9.446 12.865 1.00 67.44 173 ASP A N 1
ATOM 1394 C CA . ASP A 1 173 ? -4.195 -8.539 13.675 1.00 67.44 173 ASP A CA 1
ATOM 1395 C C . ASP A 1 173 ? -5.676 -8.547 13.228 1.00 67.44 173 ASP A C 1
ATOM 1397 O O . ASP A 1 173 ? -6.569 -8.506 14.074 1.00 67.44 173 ASP A O 1
ATOM 1401 N N . ILE A 1 174 ? -5.957 -8.705 11.926 1.00 71.12 174 ILE A N 1
ATOM 1402 C CA . ILE A 1 174 ? -7.318 -8.908 11.387 1.00 71.12 174 ILE A CA 1
ATOM 1403 C C . ILE A 1 174 ? -7.954 -10.189 11.937 1.00 71.12 174 ILE A C 1
ATOM 1405 O O . ILE A 1 174 ? -9.107 -10.163 12.368 1.00 71.12 174 ILE A O 1
ATOM 1409 N N . TYR A 1 175 ? -7.212 -11.299 11.943 1.00 76.75 175 TYR A N 1
ATOM 1410 C CA . TYR A 1 175 ? -7.702 -12.570 12.478 1.00 76.75 175 TYR A CA 1
ATOM 1411 C C . TYR A 1 175 ? -8.051 -12.439 13.961 1.00 76.75 175 TYR A C 1
ATOM 1413 O O . TYR A 1 175 ? -9.147 -12.798 14.382 1.00 76.75 175 TYR A O 1
ATOM 1421 N N . ILE A 1 176 ? -7.137 -11.852 14.735 1.00 70.31 176 ILE A N 1
ATOM 1422 C CA . ILE A 1 176 ? -7.311 -11.652 16.173 1.00 70.31 176 ILE A CA 1
ATOM 1423 C C . ILE A 1 176 ? -8.492 -10.699 16.451 1.00 70.31 176 ILE A C 1
ATOM 1425 O O . ILE A 1 176 ? -9.180 -10.868 17.456 1.00 70.31 176 ILE A O 1
ATOM 1429 N N . TRP A 1 177 ? -8.764 -9.715 15.584 1.00 67.94 177 TRP A N 1
ATOM 1430 C CA . TRP A 1 177 ? -9.936 -8.837 15.698 1.00 67.94 177 TRP A CA 1
ATOM 1431 C C . TRP A 1 177 ? -11.251 -9.575 15.425 1.00 67.94 177 TRP A C 1
ATOM 1433 O O . TRP A 1 177 ? -12.162 -9.478 16.243 1.00 67.94 177 TRP A O 1
ATOM 1443 N N . ASN A 1 178 ? -11.333 -10.342 14.332 1.00 74.69 178 ASN A N 1
ATOM 1444 C CA . ASN A 1 178 ? -12.525 -11.128 13.992 1.00 74.69 178 ASN A CA 1
ATOM 1445 C C . ASN A 1 178 ? -12.873 -12.134 15.097 1.00 74.69 178 ASN A C 1
ATOM 1447 O O . ASN A 1 178 ? -14.014 -12.178 15.537 1.00 74.69 178 ASN A O 1
ATOM 1451 N N . ASP A 1 179 ? -11.869 -12.855 15.603 1.00 76.81 179 ASP A N 1
ATOM 1452 C CA . ASP A 1 179 ? -12.026 -13.797 16.718 1.00 76.81 179 ASP A CA 1
ATOM 1453 C C . ASP A 1 179 ? -12.585 -13.111 17.975 1.00 76.81 179 ASP A C 1
ATOM 1455 O O . ASP A 1 179 ? -13.435 -13.652 18.675 1.00 76.81 179 ASP A O 1
ATOM 1459 N N . THR A 1 180 ? -12.164 -11.870 18.240 1.00 63.19 180 THR A N 1
ATOM 1460 C CA . THR A 1 180 ? -12.671 -11.097 19.383 1.00 63.19 180 THR A CA 1
ATOM 1461 C C . THR A 1 180 ? -14.101 -10.612 19.173 1.00 63.19 180 THR A C 1
ATOM 1463 O O . THR A 1 180 ? -14.855 -10.572 20.140 1.00 63.19 180 THR A O 1
ATOM 1466 N N . LEU A 1 181 ? -14.496 -10.263 17.943 1.00 65.94 181 LEU A N 1
ATOM 1467 C CA . LEU A 1 181 ? -15.898 -9.952 17.660 1.00 65.94 181 LEU A CA 1
ATOM 1468 C C . LEU A 1 181 ? -16.802 -11.151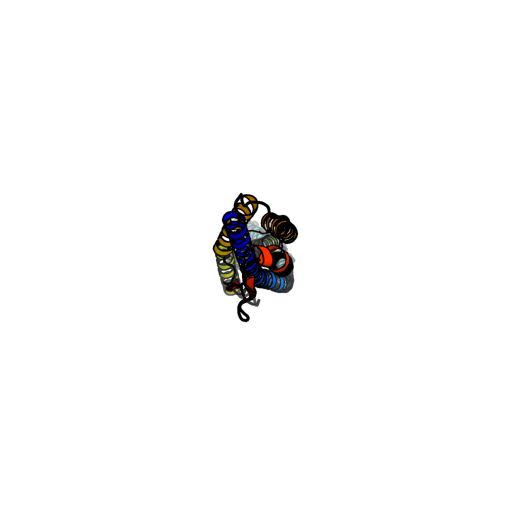 17.930 1.00 65.94 181 LEU A C 1
ATOM 1470 O O . LEU A 1 181 ? -17.821 -10.990 18.595 1.00 65.94 181 LEU A O 1
ATOM 1474 N N . ASP A 1 182 ? -16.398 -12.331 17.453 1.00 73.38 182 ASP A N 1
ATOM 1475 C CA . ASP A 1 182 ? -17.157 -13.570 17.632 1.00 73.38 182 ASP A CA 1
ATOM 1476 C C . ASP A 1 182 ? -17.293 -13.913 19.117 1.00 73.38 182 ASP A C 1
ATOM 1478 O O . ASP A 1 182 ? -18.367 -14.278 19.589 1.00 73.38 182 ASP A O 1
ATOM 1482 N N . ARG A 1 183 ? -16.211 -13.735 19.885 1.00 68.12 183 ARG A N 1
ATOM 1483 C CA . ARG A 1 183 ? -16.205 -13.986 21.331 1.00 68.12 183 ARG A CA 1
ATOM 1484 C C . ARG A 1 183 ? -17.125 -13.054 22.120 1.00 68.12 183 ARG A C 1
ATOM 1486 O O . ARG A 1 183 ? -17.575 -13.434 23.196 1.00 68.12 183 ARG A O 1
ATOM 1493 N N . LEU A 1 184 ? -17.337 -11.837 21.625 1.00 61.91 184 LEU A N 1
ATOM 1494 C CA . LEU A 1 184 ? -18.127 -10.797 22.285 1.00 61.91 184 LEU A CA 1
ATOM 1495 C C . LEU A 1 184 ? -19.540 -10.652 21.705 1.00 61.91 184 LEU A C 1
ATOM 1497 O O . LEU A 1 184 ? -20.260 -9.751 22.129 1.00 61.91 184 LEU A O 1
ATOM 1501 N N . ASP A 1 185 ? -19.922 -11.511 20.755 1.00 65.62 185 ASP A N 1
ATOM 1502 C CA . ASP A 1 185 ? -21.228 -11.511 20.079 1.00 65.62 185 ASP A CA 1
ATOM 1503 C C . ASP A 1 185 ? -21.617 -10.131 19.511 1.00 65.62 185 ASP A C 1
ATOM 1505 O O . ASP A 1 185 ? -22.751 -9.660 19.623 1.00 65.62 185 ASP A O 1
ATOM 1509 N N . ILE A 1 186 ? -20.640 -9.424 18.931 1.00 60.88 186 ILE A N 1
ATOM 1510 C CA . ILE A 1 186 ? -20.860 -8.086 18.372 1.00 60.88 186 ILE A CA 1
ATOM 1511 C C . ILE A 1 186 ? -21.227 -8.217 16.892 1.00 60.88 186 ILE A C 1
ATOM 1513 O O . ILE A 1 186 ? -20.402 -8.624 16.074 1.00 60.88 186 ILE A O 1
ATOM 1517 N N . ASP A 1 187 ? -22.445 -7.801 16.536 1.00 61.81 187 ASP A N 1
ATOM 1518 C CA . ASP A 1 187 ? -22.960 -7.840 15.162 1.00 61.81 187 ASP A CA 1
ATOM 1519 C C . ASP A 1 187 ? -22.314 -6.760 14.273 1.00 61.81 187 ASP A C 1
ATOM 1521 O O . ASP A 1 187 ? -22.839 -5.663 14.058 1.00 61.81 187 ASP A O 1
ATOM 1525 N N . VAL A 1 188 ? -21.114 -7.065 13.781 1.00 62.38 188 VAL A N 1
ATOM 1526 C CA . VAL A 1 188 ? -20.370 -6.250 12.819 1.00 62.38 188 VAL A CA 1
ATOM 1527 C C . VAL A 1 188 ? -19.729 -7.121 11.746 1.00 62.38 188 VAL A C 1
ATOM 1529 O O . VAL A 1 188 ? -19.237 -8.207 12.046 1.00 62.38 188 VAL A O 1
ATOM 1532 N N . PRO A 1 189 ? -19.654 -6.649 10.486 1.00 61.53 189 PRO A N 1
ATOM 1533 C CA . PRO A 1 189 ? -19.059 -7.443 9.422 1.00 61.53 189 PRO A CA 1
ATOM 1534 C C . PRO A 1 189 ? -17.572 -7.710 9.685 1.00 61.53 189 PRO A C 1
ATOM 1536 O O . PRO A 1 189 ? -16.792 -6.764 9.852 1.00 61.53 189 PRO A O 1
ATOM 1539 N N . HIS A 1 190 ? -17.170 -8.984 9.621 1.00 67.62 190 HIS A N 1
ATOM 1540 C CA . HIS A 1 190 ? -15.772 -9.407 9.743 1.00 67.62 190 HIS A CA 1
ATOM 1541 C C . HIS A 1 190 ? -14.861 -8.687 8.762 1.00 67.62 190 HIS A C 1
ATOM 1543 O O . HIS A 1 190 ? -15.240 -8.402 7.629 1.00 67.62 190 HIS A O 1
ATOM 1549 N N . LEU A 1 191 ? -13.628 -8.415 9.167 1.00 65.88 191 LEU A N 1
ATOM 1550 C CA . LEU A 1 191 ? -12.578 -7.908 8.300 1.00 65.88 191 LEU A CA 1
ATOM 1551 C C . LEU A 1 191 ? -12.037 -9.040 7.419 1.00 65.88 191 LEU A C 1
ATOM 1553 O O . LEU A 1 191 ? -11.592 -10.071 7.912 1.00 65.88 191 LEU A O 1
ATOM 1557 N N . GLU A 1 192 ? -12.059 -8.842 6.103 1.00 68.19 192 GLU A N 1
ATOM 1558 C CA . GLU A 1 192 ? -11.381 -9.744 5.167 1.00 68.19 192 GLU A CA 1
ATOM 1559 C C . GLU A 1 192 ? -9.851 -9.585 5.282 1.00 68.19 192 GLU A C 1
ATOM 1561 O O . GLU A 1 192 ? -9.384 -8.536 5.723 1.00 68.19 192 GLU A O 1
ATOM 1566 N N . PRO A 1 193 ? -9.041 -10.582 4.898 1.00 67.31 193 PRO A N 1
ATOM 1567 C CA . PRO A 1 193 ? -7.592 -10.419 4.814 1.00 67.31 193 PRO A CA 1
ATOM 1568 C C . PRO A 1 193 ? -7.183 -9.456 3.685 1.00 67.31 193 PRO A C 1
ATOM 1570 O O . PRO A 1 193 ? -7.926 -9.211 2.729 1.00 67.31 193 PRO A O 1
ATOM 1573 N N . VAL A 1 194 ? -5.970 -8.909 3.789 1.00 65.62 194 VAL A N 1
ATOM 1574 C CA . VAL A 1 194 ? -5.376 -8.042 2.762 1.00 65.62 194 VAL A CA 1
ATOM 1575 C C . VAL A 1 194 ? -5.131 -8.853 1.477 1.00 65.62 194 VAL A C 1
ATOM 1577 O O . VAL A 1 194 ? -4.635 -9.974 1.573 1.00 65.62 194 VAL A O 1
ATOM 1580 N N . PRO A 1 195 ? -5.414 -8.310 0.274 1.00 65.94 195 PRO A N 1
ATOM 1581 C CA . PRO A 1 195 ? -5.133 -9.002 -0.984 1.00 65.94 195 PRO A CA 1
ATOM 1582 C C . PRO A 1 195 ? -3.647 -9.381 -1.143 1.00 65.94 195 PRO A C 1
ATOM 1584 O O . PRO A 1 195 ? -2.768 -8.537 -0.968 1.00 65.94 195 PRO A O 1
ATOM 1587 N N . ASP A 1 196 ? -3.371 -10.619 -1.568 1.00 64.19 196 ASP A N 1
ATOM 1588 C CA . ASP A 1 196 ? -2.020 -11.215 -1.702 1.00 64.19 196 ASP A CA 1
ATOM 1589 C C . ASP A 1 196 ? -1.125 -10.594 -2.795 1.00 64.19 196 ASP A C 1
ATOM 1591 O O . ASP A 1 196 ? -0.048 -11.089 -3.124 1.00 64.19 196 ASP A O 1
ATOM 1595 N N . ASN A 1 197 ? -1.572 -9.525 -3.440 1.00 65.19 197 ASN A N 1
ATOM 1596 C CA . ASN A 1 197 ? -1.026 -9.058 -4.710 1.00 65.19 197 ASN A CA 1
ATOM 1597 C C . ASN A 1 197 ? 0.143 -8.067 -4.585 1.00 65.19 197 ASN A C 1
ATOM 1599 O O . ASN A 1 197 ? 0.695 -7.658 -5.607 1.00 65.19 197 ASN A O 1
ATOM 1603 N N . TYR A 1 198 ? 0.556 -7.690 -3.373 1.00 63.62 198 TYR A N 1
ATOM 1604 C CA . TYR A 1 198 ? 1.731 -6.842 -3.174 1.00 63.62 198 TYR A CA 1
ATOM 1605 C C . TYR A 1 198 ? 2.975 -7.659 -2.818 1.00 63.62 198 TYR A C 1
ATOM 1607 O O . TYR A 1 198 ? 3.095 -8.196 -1.719 1.00 63.62 198 TYR A O 1
ATOM 1615 N N . ASN A 1 199 ? 3.947 -7.685 -3.733 1.00 69.75 199 ASN A N 1
ATOM 1616 C CA . ASN A 1 199 ? 5.245 -8.311 -3.510 1.00 69.75 199 ASN A CA 1
ATOM 1617 C C . ASN A 1 199 ? 6.351 -7.245 -3.379 1.00 69.75 199 ASN A C 1
ATOM 1619 O O . ASN A 1 199 ? 6.876 -6.729 -4.369 1.00 69.75 199 ASN A O 1
ATOM 1623 N N . ARG A 1 200 ? 6.730 -6.927 -2.134 1.00 70.75 200 ARG A N 1
ATOM 1624 C CA . ARG A 1 200 ? 7.799 -5.960 -1.824 1.00 70.75 200 ARG A CA 1
ATOM 1625 C C . ARG A 1 200 ? 9.149 -6.374 -2.407 1.00 70.75 200 ARG A C 1
ATOM 1627 O O . ARG A 1 200 ? 9.859 -5.533 -2.961 1.00 70.75 200 ARG A O 1
ATOM 1634 N N . GLU A 1 201 ? 9.503 -7.653 -2.299 1.00 78.69 201 GLU A N 1
ATOM 1635 C CA . GLU A 1 201 ? 10.769 -8.166 -2.831 1.00 78.69 201 GLU A CA 1
ATOM 1636 C C . GLU A 1 201 ? 10.855 -7.928 -4.336 1.00 78.69 201 GLU A C 1
ATOM 1638 O O . GLU A 1 201 ? 11.888 -7.489 -4.845 1.00 78.69 201 GLU A O 1
ATOM 1643 N N . ARG A 1 202 ? 9.741 -8.124 -5.046 1.00 81.19 202 ARG A N 1
ATOM 1644 C CA . ARG A 1 202 ? 9.652 -7.873 -6.482 1.00 81.19 202 ARG A CA 1
ATOM 1645 C C . ARG A 1 202 ? 9.888 -6.401 -6.826 1.00 81.19 202 ARG A C 1
ATOM 1647 O O . ARG A 1 202 ? 10.629 -6.113 -7.765 1.00 81.19 202 ARG A O 1
ATOM 1654 N N . VAL A 1 203 ? 9.316 -5.470 -6.061 1.00 79.44 203 VAL A N 1
ATOM 1655 C CA . VAL A 1 203 ? 9.518 -4.023 -6.261 1.00 79.44 203 VAL A CA 1
ATOM 1656 C C . VAL A 1 203 ? 10.983 -3.629 -6.045 1.00 79.44 203 VAL A C 1
ATOM 1658 O O . VAL A 1 203 ? 11.553 -2.912 -6.870 1.00 79.44 203 VAL A O 1
ATOM 1661 N N . GLU A 1 204 ? 11.630 -4.118 -4.986 1.00 81.44 204 GLU A N 1
ATOM 1662 C CA . GLU A 1 204 ? 13.043 -3.807 -4.717 1.00 81.44 204 GLU A CA 1
ATOM 1663 C C . GLU A 1 204 ? 14.000 -4.452 -5.734 1.00 81.44 204 GLU A C 1
ATOM 1665 O O . GLU A 1 204 ? 14.977 -3.822 -6.165 1.00 81.44 204 GLU A O 1
ATOM 1670 N N . GLN A 1 205 ? 13.684 -5.661 -6.210 1.00 87.56 205 GLN A N 1
ATOM 1671 C CA . GLN A 1 205 ? 14.388 -6.285 -7.334 1.00 87.56 205 GLN A CA 1
ATOM 1672 C C . GLN A 1 205 ? 14.300 -5.413 -8.593 1.00 87.56 205 GLN A C 1
ATOM 1674 O O . GLN A 1 205 ? 15.327 -5.136 -9.219 1.00 87.56 205 GLN A O 1
ATOM 1679 N N . LEU A 1 206 ? 13.107 -4.915 -8.936 1.00 87.12 206 LEU A N 1
ATOM 1680 C CA . LEU A 1 206 ? 12.910 -4.033 -10.090 1.00 87.12 206 LEU A CA 1
ATOM 1681 C C . LEU A 1 206 ? 13.675 -2.710 -9.937 1.00 87.12 206 LEU A C 1
ATOM 1683 O O . LEU A 1 206 ? 14.357 -2.295 -10.875 1.00 87.12 206 LEU A O 1
ATOM 1687 N N . LYS A 1 207 ? 13.655 -2.070 -8.755 1.00 87.12 207 LYS A N 1
ATOM 1688 C CA . LYS A 1 207 ? 14.452 -0.851 -8.490 1.00 87.12 207 LYS A CA 1
ATOM 1689 C C . LYS A 1 207 ? 15.942 -1.103 -8.718 1.00 87.12 207 LYS A C 1
ATOM 1691 O O . LYS A 1 207 ? 16.625 -0.281 -9.332 1.00 87.12 207 LYS A O 1
ATOM 1696 N N . THR A 1 208 ? 16.446 -2.237 -8.240 1.00 90.56 208 THR A N 1
ATOM 1697 C CA . THR A 1 208 ? 17.854 -2.625 -8.387 1.00 90.56 208 THR A CA 1
ATOM 1698 C C . THR A 1 208 ? 18.223 -2.852 -9.852 1.00 90.56 208 THR A C 1
ATOM 1700 O O . THR A 1 208 ? 19.214 -2.292 -10.325 1.00 90.56 208 THR A O 1
ATOM 1703 N N . GLN A 1 209 ? 17.394 -3.586 -10.599 1.00 91.12 209 GLN A N 1
ATOM 1704 C CA . GLN A 1 209 ? 17.590 -3.809 -12.034 1.00 91.12 209 GLN A CA 1
ATOM 1705 C C . GLN A 1 209 ? 17.596 -2.486 -12.808 1.00 91.12 209 GLN A C 1
ATOM 1707 O O . GLN A 1 209 ? 18.543 -2.216 -13.547 1.00 91.12 209 GLN A O 1
ATOM 1712 N N . MET A 1 210 ? 16.614 -1.607 -12.571 1.00 88.88 210 MET A N 1
ATOM 1713 C CA . MET A 1 210 ? 16.533 -0.297 -13.226 1.00 88.88 210 MET A CA 1
ATOM 1714 C C . MET A 1 210 ? 17.758 0.579 -12.931 1.00 88.88 210 MET A C 1
ATOM 1716 O O . MET A 1 210 ? 18.306 1.189 -13.850 1.00 88.88 210 MET A O 1
ATOM 1720 N N . ARG A 1 211 ? 18.236 0.620 -11.677 1.00 88.69 211 ARG A N 1
ATOM 1721 C CA . ARG A 1 211 ? 19.481 1.326 -11.312 1.00 88.69 211 ARG A CA 1
ATOM 1722 C C . ARG A 1 211 ? 20.692 0.755 -12.052 1.00 88.69 211 ARG A C 1
ATOM 1724 O O . ARG A 1 211 ? 21.536 1.527 -12.502 1.00 88.69 211 ARG A O 1
ATOM 1731 N N . GLY A 1 212 ? 20.749 -0.565 -12.226 1.00 90.75 212 GLY A N 1
ATOM 1732 C CA . GLY A 1 212 ? 21.770 -1.237 -13.029 1.00 90.75 212 GLY A CA 1
ATOM 1733 C C . GLY A 1 212 ? 21.779 -0.753 -14.481 1.00 90.75 212 GLY A C 1
ATOM 1734 O O . GLY A 1 212 ? 22.823 -0.322 -14.974 1.00 90.75 212 GLY A O 1
ATOM 1735 N N . VAL A 1 213 ? 20.617 -0.739 -15.146 1.00 89.81 213 VAL A N 1
ATOM 1736 C CA . VAL A 1 213 ? 20.489 -0.246 -16.532 1.00 89.81 213 VAL A CA 1
ATOM 1737 C C . VAL A 1 213 ? 20.873 1.231 -16.645 1.00 89.81 213 VAL A C 1
ATOM 1739 O O . VAL A 1 213 ? 21.618 1.618 -17.545 1.00 89.81 213 VAL A O 1
ATOM 1742 N N . LEU A 1 214 ? 20.435 2.062 -15.696 1.00 87.31 214 LEU A N 1
ATOM 1743 C CA . LEU A 1 214 ? 20.790 3.483 -15.640 1.00 87.31 214 LEU A CA 1
ATOM 1744 C C . LEU A 1 214 ? 22.300 3.702 -15.463 1.00 87.31 214 LEU A C 1
ATOM 1746 O O . LEU A 1 214 ? 22.869 4.601 -16.085 1.00 87.31 214 LEU A O 1
ATOM 1750 N N . GLY A 1 215 ? 22.958 2.866 -14.657 1.00 86.00 215 GLY A N 1
ATOM 1751 C CA . GLY A 1 215 ? 24.413 2.856 -14.515 1.00 86.00 215 GLY A CA 1
ATOM 1752 C C . GLY A 1 215 ? 25.119 2.546 -15.835 1.00 86.00 215 GLY A C 1
ATOM 1753 O O . GLY A 1 215 ? 26.054 3.254 -16.209 1.00 86.00 215 GLY A O 1
ATOM 1754 N N . ARG A 1 216 ? 24.629 1.551 -16.591 1.00 89.19 216 ARG A N 1
ATOM 1755 C CA . ARG A 1 216 ? 25.161 1.230 -17.928 1.00 89.19 216 ARG A CA 1
ATOM 1756 C C . ARG A 1 216 ? 24.983 2.393 -18.901 1.00 89.19 216 ARG A C 1
ATOM 1758 O O . ARG A 1 216 ? 25.960 2.804 -19.519 1.00 89.19 216 ARG A O 1
ATOM 1765 N N . LEU A 1 217 ? 23.787 2.980 -18.973 1.00 84.56 217 LEU A N 1
ATOM 1766 C CA . LEU A 1 217 ? 23.499 4.137 -19.832 1.00 84.56 217 LEU A CA 1
ATOM 1767 C C . LEU A 1 217 ? 24.391 5.343 -19.518 1.00 84.56 217 LEU A C 1
ATOM 1769 O O . LEU A 1 217 ? 24.848 6.022 -20.432 1.00 84.56 217 LEU A O 1
ATOM 1773 N N . ARG A 1 218 ? 24.669 5.605 -18.236 1.00 81.56 218 ARG A N 1
ATOM 1774 C CA . ARG A 1 218 ? 25.561 6.696 -17.815 1.00 81.56 218 ARG A CA 1
ATOM 1775 C C . ARG A 1 218 ? 27.014 6.468 -18.235 1.00 81.56 218 ARG A C 1
ATOM 1777 O O . ARG A 1 218 ? 27.704 7.435 -18.540 1.00 81.56 218 ARG A O 1
ATOM 1784 N N . ASN A 1 219 ? 27.467 5.218 -18.218 1.00 81.50 219 ASN A N 1
ATOM 1785 C CA . ASN A 1 219 ? 28.859 4.857 -18.486 1.00 81.50 219 ASN A CA 1
ATOM 1786 C C . ASN A 1 219 ? 29.147 4.606 -19.976 1.00 81.50 219 ASN A C 1
ATOM 1788 O O . ASN A 1 219 ? 30.307 4.439 -20.350 1.00 81.50 219 ASN A O 1
ATOM 1792 N N . ARG A 1 220 ? 28.121 4.565 -20.838 1.00 78.25 220 ARG A N 1
ATOM 1793 C CA . ARG A 1 220 ? 28.305 4.429 -22.288 1.00 78.25 220 ARG A CA 1
ATOM 1794 C C . ARG A 1 220 ? 28.722 5.736 -22.942 1.00 78.25 220 ARG A C 1
ATOM 1796 O O . ARG A 1 220 ? 28.425 6.830 -22.469 1.00 78.25 220 ARG A O 1
ATOM 1803 N N . TYR A 1 221 ? 29.376 5.595 -24.093 1.00 67.38 221 TYR A N 1
ATOM 1804 C CA . TYR A 1 221 ? 29.732 6.728 -24.931 1.00 67.38 221 TYR A CA 1
ATOM 1805 C C . TYR A 1 221 ? 28.489 7.528 -25.331 1.00 67.38 221 TYR A C 1
ATOM 1807 O O . TYR A 1 221 ? 27.505 6.980 -25.842 1.00 67.38 221 TYR A O 1
ATOM 1815 N N . TYR A 1 222 ? 28.558 8.837 -25.101 1.00 66.25 222 TYR A N 1
ATOM 1816 C CA . TYR A 1 222 ? 27.444 9.742 -25.306 1.00 66.25 222 TYR A CA 1
ATOM 1817 C C . TYR A 1 222 ? 27.312 10.125 -26.779 1.00 66.25 222 TYR A C 1
ATOM 1819 O O . TYR A 1 222 ? 28.068 10.935 -27.311 1.00 66.25 222 TYR A O 1
ATOM 1827 N N . LEU A 1 223 ? 26.316 9.548 -27.441 1.00 70.94 223 LEU A N 1
ATOM 1828 C CA . LEU A 1 223 ? 25.919 9.951 -28.781 1.00 70.94 223 LEU A CA 1
ATOM 1829 C C . LEU A 1 223 ? 24.833 11.026 -28.671 1.00 70.94 223 LEU A C 1
ATOM 1831 O O . LEU A 1 223 ? 23.774 10.781 -28.094 1.00 70.94 223 LEU A O 1
ATOM 1835 N N . ASN A 1 224 ? 25.055 12.192 -29.284 1.00 79.81 224 ASN A N 1
ATOM 1836 C CA . ASN A 1 224 ? 24.107 13.316 -29.240 1.00 79.81 224 ASN A CA 1
ATOM 1837 C C . ASN A 1 224 ? 22.691 12.948 -29.718 1.00 79.81 224 ASN A C 1
ATOM 1839 O O . ASN A 1 224 ? 21.722 13.554 -29.274 1.00 79.81 224 ASN A O 1
ATOM 1843 N N . ILE A 1 225 ? 22.552 11.936 -30.579 1.00 79.38 225 ILE A N 1
ATOM 1844 C CA . ILE A 1 225 ? 21.250 11.433 -31.043 1.00 79.38 225 ILE A CA 1
ATOM 1845 C C . ILE A 1 225 ? 20.404 10.799 -29.921 1.00 79.38 225 ILE A C 1
ATOM 1847 O O . ILE A 1 225 ? 19.185 10.782 -30.028 1.00 79.38 225 ILE A O 1
ATOM 1851 N N . PHE A 1 226 ? 21.021 10.351 -28.821 1.00 81.88 226 PHE A N 1
ATOM 1852 C CA . PHE A 1 226 ? 20.341 9.747 -27.668 1.00 81.88 226 PHE A CA 1
ATOM 1853 C C . PHE A 1 226 ? 20.177 10.714 -26.477 1.00 81.88 226 PHE A C 1
ATOM 1855 O O . PHE A 1 226 ? 19.788 10.292 -25.387 1.00 81.88 226 PHE A O 1
ATOM 1862 N N . ILE A 1 227 ? 20.401 12.023 -26.666 1.00 85.75 227 ILE A N 1
ATOM 1863 C CA . ILE A 1 227 ? 20.246 13.038 -25.605 1.00 85.75 227 ILE A CA 1
ATOM 1864 C C . ILE A 1 227 ? 18.840 13.055 -24.996 1.00 85.75 227 ILE A C 1
ATOM 1866 O O . ILE A 1 227 ? 18.695 13.080 -23.774 1.00 85.75 227 ILE A O 1
ATOM 1870 N N . LYS A 1 228 ? 17.800 13.006 -25.837 1.00 86.12 228 LYS A N 1
ATOM 1871 C CA . LYS A 1 228 ? 16.394 13.008 -25.410 1.00 86.12 228 LYS A CA 1
ATOM 1872 C C . LYS A 1 228 ? 16.057 11.741 -24.599 1.00 86.12 228 LYS A C 1
ATOM 1874 O O . LYS A 1 228 ? 15.624 11.896 -23.455 1.00 86.12 228 LYS A O 1
ATOM 1879 N N . PRO A 1 229 ? 16.325 10.512 -25.095 1.00 86.44 229 PRO A N 1
ATOM 1880 C CA . PRO A 1 229 ? 16.208 9.289 -24.293 1.00 86.44 229 PRO A CA 1
ATOM 1881 C C . PRO A 1 229 ? 16.952 9.354 -22.955 1.00 86.44 229 PRO A C 1
ATOM 1883 O O . PRO A 1 229 ? 16.411 8.979 -21.916 1.00 86.44 229 PRO A O 1
ATOM 1886 N N . PHE A 1 230 ? 18.169 9.903 -22.945 1.00 87.44 230 PHE A N 1
ATOM 1887 C CA . PHE A 1 230 ? 18.971 10.025 -21.730 1.00 87.44 230 PHE A CA 1
ATOM 1888 C C . PHE A 1 230 ? 18.365 10.994 -20.702 1.00 87.44 230 PHE A C 1
ATOM 1890 O O . PHE A 1 230 ? 18.375 10.724 -19.500 1.00 87.44 230 PHE A O 1
ATOM 1897 N N . GLN A 1 231 ? 17.790 12.113 -21.147 1.00 89.38 231 GLN A N 1
ATOM 1898 C CA . GLN A 1 231 ? 17.054 13.027 -20.268 1.00 89.38 231 GLN A CA 1
ATOM 1899 C C . GLN A 1 231 ? 15.825 12.353 -19.647 1.00 89.38 231 GLN A C 1
ATOM 1901 O O . GLN A 1 231 ? 15.538 12.572 -18.471 1.00 89.38 231 GLN A O 1
ATOM 1906 N N . ILE A 1 232 ? 15.120 11.509 -20.400 1.00 88.50 232 ILE A N 1
ATOM 1907 C CA . ILE A 1 232 ? 13.973 10.747 -19.889 1.00 88.50 232 ILE A CA 1
ATOM 1908 C C . ILE A 1 2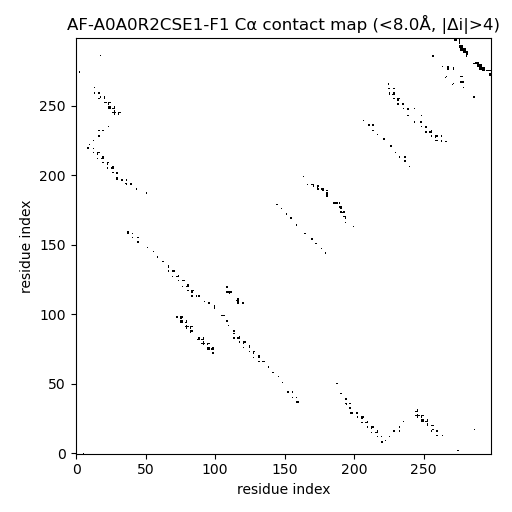32 ? 14.440 9.689 -18.881 1.00 88.50 232 ILE A C 1
ATOM 1910 O O . ILE A 1 232 ? 13.851 9.575 -17.808 1.00 88.50 232 ILE A O 1
ATOM 1914 N N . ALA A 1 233 ? 15.553 9.002 -19.149 1.00 87.25 233 ALA A N 1
ATOM 1915 C CA . ALA A 1 233 ? 16.168 8.066 -18.209 1.00 87.25 233 ALA A CA 1
ATOM 1916 C C . ALA A 1 233 ? 16.555 8.736 -16.874 1.00 87.25 233 ALA A C 1
ATOM 1918 O O . ALA A 1 233 ? 16.340 8.161 -15.808 1.00 87.25 233 ALA A O 1
ATOM 1919 N N . LYS A 1 234 ? 17.036 9.989 -16.895 1.00 87.44 234 LYS A N 1
ATOM 1920 C CA . LYS A 1 234 ? 17.264 10.776 -15.666 1.00 87.44 234 LYS A CA 1
ATOM 1921 C C . LYS A 1 234 ? 15.977 11.038 -14.884 1.00 87.44 234 LYS A C 1
ATOM 1923 O O . LYS A 1 234 ? 15.989 10.945 -13.659 1.00 87.44 234 LYS A O 1
ATOM 1928 N N . LYS A 1 235 ? 14.871 11.342 -15.570 1.00 89.25 235 LYS A N 1
ATOM 1929 C CA . LYS A 1 235 ? 13.564 11.503 -14.914 1.00 89.25 235 LYS A CA 1
ATOM 1930 C C . LYS A 1 235 ? 13.093 10.183 -14.297 1.00 89.25 235 LYS A C 1
ATOM 1932 O O . LYS A 1 235 ? 12.627 10.191 -13.171 1.00 89.25 235 LYS A O 1
ATOM 1937 N N . ILE A 1 236 ? 13.309 9.050 -14.970 1.00 86.19 236 ILE A N 1
ATOM 1938 C CA . ILE A 1 236 ? 13.031 7.718 -14.406 1.00 86.19 236 ILE A CA 1
ATOM 1939 C C . ILE A 1 236 ? 13.880 7.460 -13.150 1.00 86.19 236 ILE A C 1
ATOM 1941 O O . ILE A 1 236 ? 13.355 6.983 -12.151 1.00 86.19 236 ILE A O 1
ATOM 1945 N N . ALA A 1 237 ? 15.170 7.813 -13.156 1.00 84.62 237 ALA A N 1
ATOM 1946 C CA . ALA A 1 237 ? 16.037 7.678 -11.979 1.00 84.62 237 ALA A CA 1
ATOM 1947 C C . ALA A 1 237 ? 15.512 8.481 -10.774 1.00 84.62 237 ALA A C 1
ATOM 1949 O O . ALA A 1 237 ? 15.524 8.004 -9.636 1.00 84.62 237 ALA A O 1
ATOM 1950 N N . HIS A 1 238 ? 15.024 9.691 -11.040 1.00 85.75 238 HIS A N 1
ATOM 1951 C CA . HIS A 1 238 ? 14.373 10.537 -10.050 1.00 85.75 238 HIS A CA 1
ATOM 1952 C C . HIS A 1 238 ? 13.062 9.917 -9.549 1.00 85.75 238 HIS A C 1
ATOM 1954 O O . HIS A 1 238 ? 12.867 9.802 -8.344 1.00 85.75 238 HIS A O 1
ATOM 1960 N N . ASP A 1 239 ? 12.212 9.428 -10.452 1.00 82.31 239 ASP A N 1
ATOM 1961 C CA . ASP A 1 239 ? 10.929 8.805 -10.113 1.00 82.31 239 ASP A CA 1
ATOM 1962 C C . ASP A 1 239 ? 11.110 7.513 -9.288 1.00 82.31 239 ASP A C 1
ATOM 1964 O O . ASP A 1 239 ? 10.314 7.245 -8.390 1.00 82.31 239 ASP A O 1
ATOM 1968 N N . ILE A 1 240 ? 12.190 6.752 -9.518 1.00 81.00 240 ILE A N 1
ATOM 1969 C CA . ILE A 1 240 ? 12.611 5.618 -8.670 1.00 81.00 240 ILE A CA 1
ATOM 1970 C C . ILE A 1 240 ? 13.046 6.089 -7.278 1.00 81.00 240 ILE A C 1
ATOM 1972 O O . ILE A 1 240 ? 12.756 5.424 -6.286 1.00 81.00 240 ILE A O 1
ATOM 1976 N N . SER A 1 241 ? 13.772 7.205 -7.198 1.00 74.94 241 SER A N 1
ATOM 1977 C CA . SER A 1 241 ? 14.326 7.724 -5.939 1.00 74.94 241 SER A CA 1
ATOM 1978 C C . SER A 1 241 ? 13.247 8.346 -5.049 1.00 74.94 241 SER A C 1
ATOM 1980 O O . SER A 1 241 ? 13.248 8.135 -3.840 1.00 74.94 241 SER A O 1
ATOM 1982 N N . GLU A 1 242 ? 12.296 9.063 -5.649 1.00 75.06 242 GLU A N 1
ATOM 1983 C CA . GLU A 1 242 ? 11.136 9.641 -4.958 1.00 75.06 242 GLU A CA 1
ATOM 1984 C C . GLU A 1 242 ? 9.970 8.659 -4.794 1.00 75.06 242 GLU A C 1
ATOM 1986 O O . GLU A 1 242 ? 8.980 8.980 -4.139 1.00 75.06 242 GLU A O 1
ATOM 1991 N N . ASP A 1 243 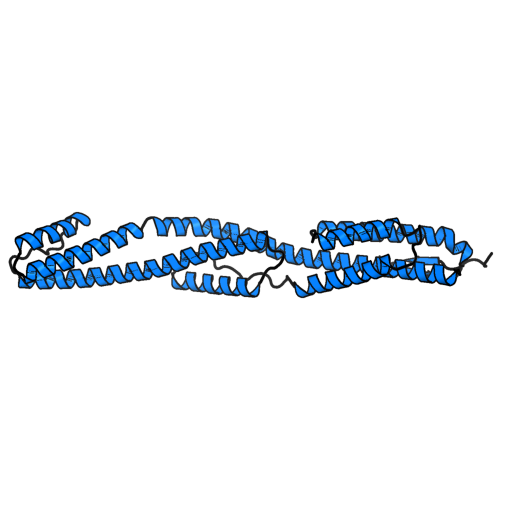? 10.087 7.463 -5.370 1.00 68.06 243 ASP A N 1
ATOM 1992 C CA . ASP A 1 243 ? 9.079 6.406 -5.324 1.00 68.06 243 ASP A CA 1
ATOM 1993 C C . ASP A 1 243 ? 7.716 6.824 -5.910 1.00 68.06 243 ASP A C 1
ATOM 1995 O O . ASP A 1 243 ? 6.648 6.526 -5.370 1.00 68.06 243 ASP A O 1
ATOM 1999 N N . ARG A 1 244 ? 7.738 7.529 -7.049 1.00 70.62 244 ARG A N 1
ATOM 2000 C CA . ARG A 1 244 ? 6.523 8.076 -7.674 1.00 70.62 244 ARG A CA 1
ATOM 2001 C C . ARG A 1 244 ? 5.517 6.982 -8.074 1.00 70.62 244 ARG A C 1
ATOM 2003 O O . ARG A 1 244 ? 5.838 5.802 -8.201 1.00 70.62 244 ARG A O 1
ATOM 2010 N N . GLY A 1 245 ? 4.248 7.362 -8.219 1.00 73.62 245 GLY A N 1
ATOM 2011 C CA . GLY A 1 245 ? 3.152 6.426 -8.504 1.00 73.62 245 GLY A CA 1
ATOM 2012 C C . GLY A 1 245 ? 3.110 5.920 -9.953 1.00 73.62 245 GLY A C 1
ATOM 2013 O O . GLY A 1 245 ? 3.803 6.437 -10.827 1.00 73.62 245 GLY A O 1
ATOM 2014 N N . GLN A 1 246 ? 2.226 4.952 -10.211 1.00 81.62 246 GLN A N 1
ATOM 2015 C CA . GLN A 1 246 ? 1.992 4.294 -11.509 1.00 81.62 246 GLN A CA 1
ATOM 2016 C C . GLN A 1 246 ? 2.020 5.251 -12.720 1.00 81.62 246 GLN A C 1
ATOM 2018 O O . GLN A 1 246 ? 2.794 5.058 -13.654 1.00 81.62 246 GLN A O 1
ATOM 2023 N N . ARG A 1 247 ? 1.241 6.344 -12.674 1.00 80.69 247 ARG A N 1
ATOM 2024 C CA . ARG A 1 247 ? 1.126 7.309 -13.788 1.00 80.69 247 ARG A CA 1
ATOM 2025 C C . ARG A 1 247 ? 2.464 7.911 -14.224 1.00 80.69 247 ARG A C 1
ATOM 2027 O O . ARG A 1 247 ? 2.630 8.220 -15.401 1.00 80.69 247 ARG A O 1
ATOM 2034 N N . ALA A 1 248 ? 3.399 8.106 -13.291 1.00 79.62 248 ALA A N 1
ATOM 2035 C CA . ALA A 1 248 ? 4.720 8.629 -13.621 1.00 79.62 248 ALA A CA 1
ATOM 2036 C C . ALA A 1 248 ? 5.479 7.622 -14.494 1.00 79.62 248 ALA A C 1
ATOM 2038 O O . ALA A 1 248 ? 5.946 7.978 -15.573 1.00 79.62 248 ALA A O 1
ATOM 2039 N N . PHE A 1 249 ? 5.513 6.354 -14.080 1.00 84.81 249 PHE A N 1
ATOM 2040 C CA . PHE A 1 249 ? 6.187 5.290 -14.819 1.00 84.81 249 PHE A CA 1
ATOM 2041 C C . PHE A 1 249 ? 5.546 5.022 -16.188 1.00 84.81 249 PHE A C 1
ATOM 2043 O O . PHE A 1 249 ? 6.278 4.909 -17.170 1.00 84.81 249 PHE A O 1
ATOM 2050 N N . ASP A 1 250 ? 4.214 5.037 -16.295 1.00 84.56 250 ASP A N 1
ATOM 2051 C CA . ASP A 1 250 ? 3.514 4.893 -17.584 1.00 84.56 250 ASP A CA 1
ATOM 2052 C C . ASP A 1 250 ? 3.826 6.042 -18.556 1.00 84.56 250 ASP A C 1
ATOM 2054 O O . ASP A 1 250 ? 4.088 5.816 -19.741 1.00 84.56 250 ASP A O 1
ATOM 2058 N N . SER A 1 251 ? 3.835 7.288 -18.066 1.00 86.56 251 SER A N 1
ATOM 2059 C CA . SER A 1 251 ? 4.199 8.453 -18.885 1.00 86.56 251 SER A CA 1
ATOM 2060 C C . SER A 1 251 ? 5.640 8.342 -19.378 1.00 86.56 251 SER A C 1
ATOM 2062 O O . SER A 1 251 ? 5.907 8.514 -20.567 1.00 86.56 251 SER A O 1
ATOM 2064 N N . ARG A 1 252 ? 6.578 8.005 -18.480 1.00 84.69 252 ARG A N 1
ATOM 2065 C CA . ARG A 1 252 ? 8.001 7.884 -18.825 1.00 84.69 252 ARG A CA 1
ATOM 2066 C C . ARG A 1 252 ? 8.285 6.730 -19.769 1.00 84.69 252 ARG A C 1
ATOM 2068 O O . ARG A 1 252 ? 9.132 6.886 -20.640 1.00 84.69 252 ARG A O 1
ATOM 2075 N N . TYR A 1 253 ? 7.576 5.615 -19.629 1.00 87.25 253 TYR A N 1
ATOM 2076 C CA . TYR A 1 253 ? 7.648 4.501 -20.566 1.00 87.25 253 TYR A CA 1
ATOM 2077 C C . TYR A 1 253 ? 7.314 4.959 -21.991 1.00 87.25 253 TYR A C 1
ATOM 2079 O O . TYR A 1 253 ? 8.127 4.791 -22.899 1.00 87.25 253 TYR A O 1
ATOM 2087 N N . ASN A 1 254 ? 6.166 5.614 -22.183 1.00 87.31 254 ASN A N 1
ATOM 2088 C CA . ASN A 1 254 ? 5.743 6.073 -23.507 1.00 87.31 254 ASN A CA 1
ATOM 2089 C C . ASN A 1 254 ? 6.685 7.145 -24.083 1.00 87.31 254 ASN A C 1
ATOM 2091 O O . ASN A 1 254 ? 7.037 7.083 -25.261 1.00 87.31 254 ASN A O 1
ATOM 2095 N N . GLU A 1 255 ? 7.137 8.092 -23.251 1.00 88.75 255 GLU A N 1
ATOM 2096 C CA . GLU A 1 255 ? 8.130 9.101 -23.643 1.00 88.75 255 GLU A CA 1
ATOM 2097 C C . GLU A 1 255 ? 9.451 8.456 -24.083 1.00 88.75 255 GLU A C 1
ATOM 2099 O O . GLU A 1 255 ? 10.022 8.849 -25.101 1.00 88.75 255 GLU A O 1
ATOM 2104 N N . LEU A 1 256 ? 9.941 7.467 -23.326 1.00 86.31 256 LEU A N 1
ATOM 2105 C CA . LEU A 1 256 ? 11.214 6.806 -23.598 1.00 86.31 256 LEU A CA 1
ATOM 2106 C C . LEU A 1 256 ? 11.165 6.029 -24.913 1.00 86.31 256 LEU A C 1
ATOM 2108 O O . LEU A 1 256 ? 12.110 6.117 -25.694 1.00 86.31 256 LEU A O 1
ATOM 2112 N N . ILE A 1 257 ? 10.061 5.324 -25.179 1.00 84.88 257 ILE A N 1
ATOM 2113 C CA . ILE A 1 257 ? 9.843 4.634 -26.453 1.00 84.88 257 ILE A CA 1
ATOM 2114 C C . ILE A 1 257 ? 9.864 5.636 -27.604 1.00 84.88 257 ILE A C 1
ATOM 2116 O O . ILE A 1 257 ? 10.693 5.494 -28.497 1.00 84.88 257 ILE A O 1
ATOM 2120 N N . ALA A 1 258 ? 9.039 6.684 -27.557 1.00 86.38 258 ALA A N 1
ATOM 2121 C CA . ALA A 1 258 ? 8.966 7.673 -28.633 1.00 86.38 258 ALA A CA 1
ATOM 2122 C C . ALA A 1 258 ? 10.325 8.347 -28.904 1.00 86.38 258 ALA A C 1
ATOM 2124 O O . ALA A 1 258 ? 10.734 8.502 -30.054 1.00 86.38 258 ALA A O 1
ATOM 2125 N N . ALA A 1 259 ? 11.063 8.702 -27.850 1.00 84.94 259 ALA A N 1
ATOM 2126 C CA . ALA A 1 259 ? 12.380 9.316 -27.987 1.00 84.94 259 ALA A CA 1
ATOM 2127 C C . ALA A 1 259 ? 13.434 8.341 -28.536 1.00 84.94 259 ALA A C 1
ATOM 2129 O O . ALA A 1 259 ? 14.333 8.757 -29.269 1.00 84.94 259 ALA A O 1
ATOM 2130 N N . ASN A 1 260 ? 13.351 7.056 -28.177 1.00 83.56 260 ASN A N 1
ATOM 2131 C CA . ASN A 1 260 ? 14.247 6.029 -28.703 1.00 83.56 260 ASN A CA 1
ATOM 2132 C C . ASN A 1 260 ? 13.955 5.755 -30.187 1.00 83.56 260 ASN A C 1
ATOM 2134 O O . ASN A 1 260 ? 14.887 5.636 -30.975 1.00 83.56 260 ASN A O 1
ATOM 2138 N N . GLU A 1 261 ? 12.679 5.727 -30.583 1.00 82.69 261 GLU A N 1
ATOM 2139 C CA . GLU A 1 261 ? 12.256 5.628 -31.987 1.00 82.69 261 GLU A CA 1
ATOM 2140 C C . GLU A 1 261 ? 12.797 6.802 -32.817 1.00 82.69 261 GLU A C 1
ATOM 2142 O O . GLU A 1 261 ? 13.436 6.586 -33.845 1.00 82.69 261 GLU A O 1
ATOM 2147 N N . GLU A 1 262 ? 12.650 8.036 -32.322 1.00 84.88 262 GLU A N 1
ATOM 2148 C CA . GLU A 1 262 ? 13.198 9.235 -32.971 1.00 84.88 262 GLU A CA 1
ATOM 2149 C C . GLU A 1 262 ? 14.728 9.147 -33.130 1.00 84.88 262 GLU A C 1
ATOM 2151 O O . GLU A 1 262 ? 15.274 9.450 -34.194 1.00 84.88 262 GLU A O 1
ATOM 2156 N N . ALA A 1 263 ? 15.439 8.702 -32.089 1.00 82.62 263 ALA A N 1
ATOM 2157 C CA . ALA A 1 263 ? 16.892 8.542 -32.125 1.00 82.62 263 ALA A CA 1
ATOM 2158 C C . ALA A 1 263 ? 17.335 7.480 -33.146 1.00 82.62 263 ALA A C 1
ATOM 2160 O O . ALA A 1 263 ? 18.299 7.699 -33.886 1.00 82.62 263 ALA A O 1
ATOM 2161 N N . VAL A 1 264 ? 16.615 6.355 -33.217 1.00 78.75 264 VAL A N 1
ATOM 2162 C CA . VAL A 1 264 ? 16.844 5.286 -34.199 1.00 78.75 264 VAL A CA 1
ATOM 2163 C C . VAL A 1 264 ? 16.579 5.781 -35.618 1.00 78.75 264 VAL A C 1
ATOM 2165 O O . VAL A 1 264 ? 17.379 5.503 -36.508 1.00 78.75 264 VAL A O 1
ATOM 2168 N N . ASP A 1 265 ? 15.533 6.570 -35.843 1.00 80.25 265 ASP A N 1
ATOM 2169 C CA . ASP A 1 265 ? 15.248 7.157 -37.153 1.00 80.25 265 ASP A CA 1
ATOM 2170 C C . ASP A 1 265 ? 16.330 8.146 -37.591 1.00 80.25 265 ASP A C 1
ATOM 2172 O O . ASP A 1 265 ? 16.747 8.148 -38.751 1.00 80.25 265 ASP A O 1
ATOM 2176 N N . ILE A 1 266 ? 16.838 8.972 -36.672 1.00 79.31 266 ILE A N 1
ATOM 2177 C CA . ILE A 1 266 ? 17.964 9.871 -36.957 1.00 79.31 266 ILE A CA 1
ATOM 2178 C C . ILE A 1 266 ? 19.225 9.058 -37.269 1.00 79.31 266 ILE A C 1
ATOM 2180 O O . ILE A 1 266 ? 19.939 9.391 -38.219 1.00 79.31 266 ILE A O 1
ATOM 2184 N N . PHE A 1 267 ? 19.488 7.985 -36.516 1.00 77.69 267 PHE A N 1
ATOM 2185 C CA . PHE A 1 267 ? 20.597 7.071 -36.784 1.00 77.69 267 PHE A CA 1
ATOM 2186 C C . PHE A 1 267 ? 20.476 6.463 -38.188 1.00 77.69 267 PHE A C 1
ATOM 2188 O O . PHE A 1 267 ? 21.381 6.598 -39.012 1.00 77.69 267 PHE A O 1
ATOM 2195 N N . ASN A 1 268 ? 19.307 5.910 -38.500 1.00 75.25 268 ASN A N 1
ATOM 2196 C CA . ASN A 1 268 ? 18.966 5.331 -39.792 1.00 75.25 268 ASN A CA 1
ATOM 2197 C C . ASN A 1 268 ? 18.927 6.341 -40.939 1.00 75.25 268 ASN A C 1
ATOM 2199 O O . ASN A 1 268 ? 18.928 5.904 -42.074 1.00 75.25 268 ASN A O 1
ATOM 2203 N N . LYS A 1 269 ? 18.859 7.656 -40.703 1.00 75.00 269 LYS A N 1
ATOM 2204 C CA . LYS A 1 269 ? 18.920 8.681 -41.764 1.00 75.00 269 LYS A CA 1
ATOM 2205 C C . LYS A 1 269 ? 20.327 9.223 -41.976 1.00 75.00 269 LYS A C 1
ATOM 2207 O O . LYS A 1 269 ? 20.720 9.448 -43.114 1.00 75.00 269 LYS A O 1
ATOM 2212 N N . LYS A 1 270 ? 21.082 9.432 -40.896 1.00 74.44 270 LYS A N 1
ATOM 2213 C CA . LYS A 1 270 ? 22.400 10.088 -40.941 1.00 74.44 270 LYS A CA 1
ATOM 2214 C C . LYS A 1 270 ? 23.564 9.116 -41.059 1.00 74.44 270 LYS A C 1
ATOM 2216 O O . LYS A 1 270 ? 24.586 9.468 -41.630 1.00 74.44 270 LYS A O 1
ATOM 2221 N N . TYR A 1 271 ? 23.417 7.915 -40.511 1.00 65.81 271 TYR A N 1
ATOM 2222 C CA . TYR A 1 271 ? 24.508 6.953 -40.410 1.00 65.81 271 TYR A CA 1
ATOM 2223 C C . TYR A 1 271 ? 24.290 5.721 -41.291 1.00 65.81 271 TYR A C 1
ATOM 2225 O O . TYR A 1 271 ? 25.252 5.001 -41.536 1.00 65.81 271 TYR A O 1
ATOM 2233 N N . TRP A 1 272 ? 23.092 5.495 -41.850 1.00 65.50 272 TRP A N 1
ATOM 2234 C CA . TRP A 1 272 ? 22.869 4.385 -42.792 1.00 65.50 272 TRP A CA 1
ATOM 2235 C C . TRP A 1 272 ? 23.679 4.536 -44.085 1.00 65.50 272 TRP A C 1
ATOM 2237 O O . TRP A 1 272 ? 24.283 3.564 -44.522 1.00 65.50 272 TRP A O 1
ATOM 2247 N N . GLN A 1 273 ? 23.757 5.754 -44.644 1.00 57.84 273 GLN A N 1
ATOM 2248 C CA . GLN A 1 273 ? 24.514 6.042 -45.875 1.00 57.84 273 GLN A CA 1
ATOM 2249 C C . GLN A 1 273 ? 26.008 5.766 -45.699 1.00 57.84 273 GLN A C 1
ATOM 2251 O O . GLN A 1 273 ? 26.704 5.487 -46.661 1.00 57.84 273 GLN A O 1
ATOM 2256 N N . ILE A 1 274 ? 26.480 5.842 -44.454 1.00 57.69 274 ILE A N 1
ATOM 2257 C CA . ILE A 1 274 ? 27.887 5.700 -44.083 1.00 57.69 274 ILE A CA 1
ATOM 2258 C C . ILE A 1 274 ? 28.195 4.262 -43.635 1.00 57.69 274 ILE A C 1
ATOM 2260 O O . ILE A 1 274 ? 29.310 3.785 -43.801 1.00 57.69 274 ILE A O 1
ATOM 2264 N N . THR A 1 275 ? 27.223 3.553 -43.050 1.00 57.84 275 THR A N 1
ATOM 2265 C CA . THR A 1 275 ? 27.439 2.232 -42.427 1.00 57.84 275 THR A CA 1
ATOM 2266 C C . THR A 1 275 ? 26.859 1.061 -43.219 1.00 57.84 275 THR A C 1
ATOM 2268 O O . THR A 1 275 ? 27.053 -0.088 -42.817 1.00 57.84 275 THR A O 1
ATOM 2271 N N . GLY A 1 276 ? 26.090 1.327 -44.281 1.00 58.47 276 GLY A N 1
ATOM 2272 C CA . GLY A 1 276 ? 25.377 0.322 -45.076 1.00 58.47 276 GLY A CA 1
ATOM 2273 C C . GLY A 1 276 ? 24.290 -0.441 -44.309 1.00 58.47 276 GLY A C 1
ATOM 2274 O O . GLY A 1 276 ? 23.576 -1.244 -44.890 1.00 58.47 276 GLY A O 1
ATOM 2275 N N . ASN A 1 277 ? 24.119 -0.211 -43.007 1.00 61.09 277 ASN A N 1
ATOM 2276 C CA . ASN A 1 277 ? 23.200 -0.965 -42.164 1.00 61.09 277 ASN A CA 1
ATOM 2277 C C . ASN A 1 277 ? 22.059 -0.063 -41.696 1.00 61.09 277 ASN A C 1
ATOM 2279 O O . ASN A 1 277 ? 22.289 1.052 -41.227 1.00 61.09 277 ASN A O 1
ATOM 2283 N N . ARG A 1 278 ? 20.825 -0.570 -41.775 1.00 68.56 278 ARG A N 1
ATOM 2284 C CA . ARG A 1 278 ? 19.640 0.080 -41.194 1.00 68.56 278 ARG A CA 1
ATOM 2285 C C . ARG A 1 278 ? 19.022 -0.806 -40.123 1.00 68.56 278 ARG A C 1
ATOM 2287 O O . ARG A 1 278 ? 19.062 -2.032 -40.222 1.00 68.56 278 ARG A O 1
ATOM 2294 N N . TRP A 1 279 ? 18.405 -0.199 -39.122 1.00 70.69 279 TRP A N 1
ATOM 2295 C CA . TRP A 1 279 ? 17.602 -0.920 -38.142 1.00 70.69 279 TRP A CA 1
ATOM 2296 C C . TRP A 1 279 ? 16.134 -0.846 -38.515 1.00 70.69 279 TRP A C 1
ATOM 2298 O O . TRP A 1 279 ? 15.565 0.238 -38.607 1.00 70.69 279 TRP A O 1
ATOM 2308 N N . GLN A 1 280 ? 15.511 -2.002 -38.708 1.00 68.31 280 GLN A N 1
ATOM 2309 C CA . GLN A 1 280 ? 14.092 -2.093 -39.014 1.00 68.31 280 GLN A CA 1
ATOM 2310 C C . GLN A 1 280 ? 13.339 -2.621 -37.801 1.00 68.31 280 GLN A C 1
ATOM 2312 O O . GLN A 1 280 ? 13.762 -3.592 -37.169 1.00 68.31 280 GLN A O 1
ATOM 2317 N N . ARG A 1 281 ? 12.219 -1.972 -37.477 1.00 65.06 281 ARG A N 1
ATOM 2318 C CA . ARG A 1 281 ? 11.327 -2.408 -36.405 1.00 65.06 281 ARG A CA 1
ATOM 2319 C C . ARG A 1 281 ? 10.736 -3.775 -36.744 1.00 65.06 281 ARG A C 1
ATOM 2321 O O . ARG A 1 281 ? 10.268 -3.992 -37.860 1.00 65.06 281 ARG A O 1
ATOM 2328 N N . ILE A 1 282 ? 10.723 -4.674 -35.769 1.00 68.12 282 ILE A N 1
ATOM 2329 C CA . ILE A 1 282 ? 9.967 -5.922 -35.844 1.00 68.12 282 ILE A CA 1
ATOM 2330 C C . ILE A 1 282 ? 8.515 -5.554 -35.534 1.00 68.12 282 ILE A C 1
ATOM 2332 O O . ILE A 1 282 ? 8.226 -5.077 -34.438 1.00 68.12 282 ILE A O 1
ATOM 2336 N N . SER A 1 283 ? 7.606 -5.740 -36.491 1.00 55.62 283 SER A N 1
ATOM 2337 C CA . SER A 1 283 ? 6.213 -5.257 -36.432 1.00 55.62 283 SER A CA 1
ATOM 2338 C C . SER A 1 283 ? 5.436 -5.672 -35.174 1.00 55.62 283 SER A C 1
ATOM 2340 O O . SER A 1 283 ? 4.511 -4.975 -34.771 1.00 55.62 283 SER A O 1
ATOM 2342 N N . THR A 1 284 ? 5.826 -6.770 -34.526 1.00 56.03 284 THR A N 1
ATOM 2343 C CA . THR A 1 284 ? 5.173 -7.326 -33.333 1.00 56.03 284 THR A CA 1
ATOM 2344 C C . THR A 1 284 ? 5.780 -6.875 -32.002 1.00 56.03 284 THR A C 1
ATOM 2346 O O . THR A 1 284 ? 5.126 -7.007 -30.971 1.00 56.03 284 THR A O 1
ATOM 2349 N N . ASN A 1 285 ? 6.997 -6.321 -31.982 1.00 58.41 285 ASN A N 1
ATOM 2350 C CA . ASN A 1 285 ? 7.673 -5.914 -30.750 1.00 58.41 285 ASN A CA 1
ATOM 2351 C C . ASN A 1 285 ? 7.916 -4.403 -30.761 1.00 58.41 285 ASN A C 1
ATOM 2353 O O . ASN A 1 285 ? 8.727 -3.897 -31.538 1.00 58.41 285 ASN A O 1
ATOM 2357 N N . ARG A 1 286 ? 7.249 -3.672 -29.854 1.00 57.31 286 ARG A N 1
ATOM 2358 C CA . ARG A 1 286 ? 7.371 -2.208 -29.780 1.00 57.31 286 ARG A CA 1
ATOM 2359 C C . ARG A 1 286 ? 8.811 -1.739 -29.553 1.00 57.31 286 ARG A C 1
ATOM 2361 O O . ARG A 1 286 ? 9.149 -0.655 -30.015 1.00 57.31 286 ARG A O 1
ATOM 2368 N N . CYS A 1 287 ? 9.643 -2.580 -28.947 1.00 51.66 287 CYS A N 1
ATOM 2369 C CA . CYS A 1 287 ? 11.051 -2.327 -28.658 1.00 51.66 287 CYS A CA 1
ATOM 2370 C C . CYS A 1 287 ? 12.005 -3.110 -29.587 1.00 51.66 287 CYS A C 1
ATOM 2372 O O . CYS A 1 287 ? 13.223 -2.941 -29.523 1.00 51.66 287 CYS A O 1
ATOM 2374 N N . GLY A 1 288 ? 11.492 -3.999 -30.441 1.00 53.78 288 GLY A N 1
ATOM 2375 C CA . GLY A 1 288 ? 12.302 -4.920 -31.237 1.00 53.78 288 GLY A CA 1
ATOM 2376 C C . GLY A 1 288 ? 12.770 -4.299 -32.546 1.00 53.78 288 GLY A C 1
ATOM 2377 O O . GLY A 1 288 ? 11.954 -3.859 -33.350 1.00 53.78 288 GLY A O 1
ATOM 2378 N N . TYR A 1 289 ? 14.080 -4.321 -32.796 1.00 62.53 289 TYR A N 1
ATOM 2379 C CA . TYR A 1 289 ? 14.656 -3.916 -34.080 1.00 62.53 289 TYR A CA 1
ATOM 2380 C C . TYR A 1 289 ? 15.735 -4.901 -34.513 1.00 62.53 289 TYR A C 1
ATOM 2382 O O . TYR A 1 289 ? 16.614 -5.223 -33.708 1.00 62.53 289 TYR A O 1
ATOM 2390 N N . VAL A 1 290 ? 15.703 -5.299 -35.784 1.00 65.44 290 VAL A N 1
ATOM 2391 C CA . VAL A 1 290 ? 16.738 -6.116 -36.433 1.00 65.44 290 VAL A CA 1
ATOM 2392 C C . VAL A 1 290 ? 17.630 -5.258 -37.320 1.00 65.44 290 VAL A C 1
ATOM 2394 O O . VAL A 1 290 ? 17.186 -4.258 -37.887 1.00 65.44 290 VAL A O 1
ATOM 2397 N N . SER A 1 291 ? 18.894 -5.661 -37.448 1.00 65.69 291 SER A N 1
ATOM 2398 C CA . SER A 1 291 ? 19.777 -5.112 -38.476 1.00 65.69 291 SER A CA 1
ATOM 2399 C C . SER A 1 291 ? 19.365 -5.673 -39.831 1.00 65.69 291 SER A C 1
ATOM 2401 O O . SER A 1 291 ? 19.169 -6.879 -39.962 1.00 65.69 291 SER A O 1
ATOM 2403 N N . VAL A 1 292 ? 19.248 -4.807 -40.829 1.00 66.75 292 VAL A N 1
ATOM 2404 C CA . VAL A 1 292 ? 18.941 -5.188 -42.208 1.00 66.75 292 VAL A CA 1
ATOM 2405 C C . VAL A 1 292 ? 20.128 -4.814 -43.082 1.00 66.75 292 VAL A C 1
ATOM 2407 O O . VAL A 1 292 ? 20.680 -3.719 -42.936 1.00 66.75 292 VAL A O 1
ATOM 2410 N N . ALA A 1 293 ? 20.509 -5.745 -43.959 1.00 59.81 293 ALA A N 1
ATOM 2411 C CA . ALA A 1 29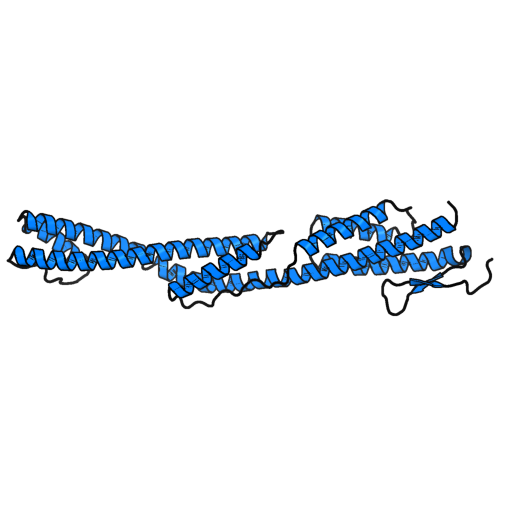3 ? 21.577 -5.562 -44.930 1.00 59.81 293 ALA A CA 1
ATOM 2412 C C . ALA A 1 293 ? 21.292 -4.359 -45.858 1.00 59.81 293 ALA A C 1
ATOM 2414 O O . ALA A 1 293 ? 20.119 -4.017 -46.072 1.00 59.81 293 ALA A O 1
ATOM 2415 N N . PRO A 1 294 ? 22.340 -3.715 -46.402 1.00 57.31 294 PRO A N 1
ATOM 2416 C CA . PRO A 1 294 ? 22.181 -2.591 -47.314 1.00 57.31 294 PRO A CA 1
ATOM 2417 C C . PRO A 1 294 ? 21.301 -2.971 -48.506 1.00 57.31 294 PRO A C 1
ATOM 2419 O O . PRO A 1 294 ? 21.416 -4.061 -49.058 1.00 57.31 294 PRO A O 1
ATOM 2422 N N . THR A 1 295 ? 20.420 -2.055 -48.907 1.00 54.44 295 THR A N 1
ATOM 2423 C CA . THR A 1 295 ? 19.607 -2.183 -50.136 1.00 54.44 295 THR A CA 1
ATOM 2424 C C . THR A 1 295 ? 20.226 -1.437 -51.322 1.00 54.44 295 THR A C 1
ATOM 2426 O O . THR A 1 295 ? 19.698 -1.507 -52.429 1.00 54.44 295 THR A O 1
ATOM 2429 N N . HIS A 1 296 ? 21.355 -0.758 -51.100 1.00 48.84 296 HIS A N 1
ATOM 2430 C CA . HIS A 1 296 ? 22.130 -0.028 -52.100 1.00 48.84 296 HIS A CA 1
ATOM 2431 C C . HIS A 1 296 ? 23.621 -0.293 -51.879 1.00 48.84 296 HIS A C 1
ATOM 2433 O O . HIS A 1 296 ? 24.030 -0.518 -50.735 1.00 48.84 296 HIS A O 1
ATOM 2439 N N . ASP A 1 297 ? 24.407 -0.261 -52.956 1.00 46.88 297 ASP A N 1
ATOM 2440 C CA . ASP A 1 297 ? 25.861 -0.410 -52.879 1.00 46.88 297 ASP A CA 1
ATOM 2441 C C . ASP A 1 297 ? 26.475 0.689 -51.986 1.00 46.88 297 ASP A C 1
ATOM 2443 O O . ASP A 1 297 ? 25.972 1.820 -51.980 1.00 46.88 297 ASP A O 1
ATOM 2447 N N . PRO A 1 298 ? 27.526 0.378 -51.201 1.00 46.38 298 PRO A N 1
ATOM 2448 C CA . PRO A 1 298 ? 28.261 1.384 -50.438 1.00 46.38 298 PRO A CA 1
ATOM 2449 C C . PRO A 1 298 ? 28.776 2.486 -51.376 1.00 46.38 298 PRO A C 1
ATOM 2451 O O . PRO A 1 298 ? 29.316 2.168 -52.435 1.00 46.38 298 PRO A O 1
ATOM 2454 N N . ILE A 1 299 ? 28.601 3.755 -50.992 1.00 51.41 299 ILE A N 1
ATOM 2455 C CA . ILE A 1 299 ? 29.189 4.910 -51.699 1.00 51.41 299 ILE A CA 1
ATOM 2456 C C . ILE A 1 299 ? 30.699 4.938 -51.466 1.00 51.41 299 ILE A C 1
ATOM 2458 O O . ILE A 1 299 ? 31.102 4.770 -50.290 1.00 51.41 299 ILE A O 1
#

Solvent-accessible surface area (backbone atoms only — not comparable to full-atom values): 16714 Å² total; per-residue (Å²): 136,56,72,67,56,54,50,52,50,52,53,49,52,54,51,43,53,41,50,45,34,54,51,30,49,52,50,21,51,54,43,49,38,40,50,53,48,55,49,50,51,56,55,47,51,56,51,47,55,68,54,45,53,60,51,51,52,59,53,67,75,57,52,64,66,57,48,58,51,47,54,50,43,53,53,36,48,56,50,23,49,55,25,47,76,70,66,39,49,80,64,17,46,60,35,50,54,48,53,33,66,75,67,80,44,88,79,77,62,82,55,97,43,70,70,60,29,50,54,51,47,52,53,50,46,55,52,50,51,53,51,46,48,55,52,49,54,52,45,54,55,48,53,53,48,51,57,47,51,52,48,51,53,49,52,57,52,44,62,76,70,47,94,72,79,64,62,66,64,51,40,51,52,40,51,57,49,41,55,50,34,64,75,66,72,51,97,64,87,71,68,76,72,75,72,88,62,63,58,66,70,59,54,53,52,48,54,52,52,45,52,52,43,52,52,51,63,68,72,46,85,86,54,79,66,47,49,64,32,51,55,46,51,51,51,50,55,47,38,64,73,73,61,57,58,38,71,57,33,53,51,49,28,56,51,36,51,55,36,45,53,52,27,50,50,51,43,47,65,70,43,16,76,77,63,40,44,37,73,43,72,41,95,87,37,98,76,39,63,44,85,38,78,55,92,61,83,82,122

Foldseek 3Di:
DDPVLVVVLLVLLLVLLLLLLVLLLVLLVLLVLLVVLLVLLVVVVVQLVVQVVVVVVVCVPPAPVVLVLLVLLLVLLVVLLVCLVVVVNVVSVVSVVVNCVVPVDPLVLDDPDSVSNNVSSVVVSVVSVVVSVVSVVVVVLVVVLVVLSVVSVVLSVCSVVDPDDDLVVVQVSLVVNQVSCVVVVPPGDRRDRRDPSNDPVVSVVSLVVLVVSLVVSVPGDDDVLCPQLNVLSVQVNVCSVVVPGSVSSVVSSVSNLVSSVSSLVCCQVPVCLVPQWHWDADPPDSSDTDIDGHPDDRD